Protein AF-A0A1R1F2P2-F1 (afdb_monomer_lite)

Foldseek 3Di:
DFADWDDDDQWAAPAFACDDPGGRTGQWTWDDDPPDIDIHRGDQQDDPVSVVVVVVVCVVVCVVLVQPPDKDKDPQKDWDWDDDPWKIKIKIWRGPQPWIKIFAQAWWAWPVVRDIDGGGIDTAHGRGITITIDGPPDPPPDPDDDDDPPPPPPPPPPPPDPDDDDDDDDDDDDDGDRPDDDPPDPDDDDDDDDD

Radius of gyration: 21.35 Å; chains: 1; bounding box: 46×45×64 Å

InterPro domains:
  IPR013739 Beta-galactosidase C-terminal [PF08533] (76-130)

Secondary structure (DSSP, 8-state):
--B--B--SSSEEEEE--SSSSTT-EEEEEEEETTEEEEEE-B---HHHHHHHHHHHHHHHHHHTT------B-TTEEEEEEE-SS-EEEEEEE-SSS-EEEEESS-EEETTT--EE-SEEEEE-TT-EEEEEE--SS----SSSPPPS-TT--SSTTSSSS------S---------SS-----------PPP-

Sequence (195 aa):
MWSSVYAPAEAKSVGTLIGGPSPGLSFLTEMKRGQGRIVLLGTLPAGDEGSEMLERMLIHYGKEANVTRMTEVTTGTIVAPRESETEELWVIVNMNGEGGSVTLPREGFDKLSGERVTAGRMEVGRYEYRMIAFPPASPRSDVNGPMPCSLQIEKAAFAWFSGCGRFSSIMKWRKCYVPAPLHIHIQCHRKLPNN

pLDDT: mean 74.2, std 27.62, range [23.95, 97.06]

Organism: NCBI:txid297318

Structure (mmCIF, N/CA/C/O backbone):
data_AF-A0A1R1F2P2-F1
#
_entry.id   AF-A0A1R1F2P2-F1
#
loop_
_atom_site.group_PDB
_atom_site.id
_atom_site.type_symbol
_atom_site.label_atom_id
_atom_site.label_alt_id
_atom_site.label_comp_id
_atom_site.label_asym_id
_atom_site.label_entity_id
_atom_site.label_seq_id
_atom_site.pdbx_PDB_ins_code
_atom_site.Cartn_x
_atom_site.Cartn_y
_atom_site.Cartn_z
_atom_site.occupancy
_atom_site.B_iso_or_equiv
_atom_site.auth_seq_id
_atom_site.auth_comp_id
_atom_site.auth_asym_id
_atom_site.auth_atom_id
_atom_site.pdbx_PDB_model_num
ATOM 1 N N . MET A 1 1 ? 1.248 13.162 -20.597 1.00 59.66 1 MET A N 1
ATOM 2 C CA . MET A 1 1 ? 1.851 11.868 -20.211 1.00 59.66 1 MET A CA 1
ATOM 3 C C . MET A 1 1 ? 3.328 12.107 -19.940 1.00 59.66 1 MET A C 1
ATOM 5 O O . MET A 1 1 ? 3.950 12.787 -20.745 1.00 59.66 1 MET A O 1
ATOM 9 N N . TRP A 1 2 ? 3.865 11.644 -18.809 1.00 69.25 2 TRP A N 1
ATOM 10 C CA . TRP A 1 2 ? 5.301 11.737 -18.518 1.00 69.25 2 TRP A CA 1
ATOM 11 C C . TRP A 1 2 ? 5.961 10.414 -18.899 1.00 69.25 2 TRP A C 1
ATOM 13 O O . TRP A 1 2 ? 5.553 9.358 -18.417 1.00 69.25 2 TRP A O 1
ATOM 23 N N . SER A 1 3 ? 6.950 10.483 -19.788 1.00 81.62 3 SER A N 1
ATOM 24 C CA . SER A 1 3 ? 7.778 9.347 -20.168 1.00 81.62 3 SER A CA 1
ATOM 25 C C . SER A 1 3 ? 9.240 9.770 -20.269 1.00 81.62 3 SER A C 1
ATOM 27 O O . SER A 1 3 ? 9.572 10.766 -20.912 1.00 81.62 3 SER A O 1
ATOM 29 N N . SER A 1 4 ? 10.088 8.991 -19.613 1.00 88.44 4 SER A N 1
ATOM 30 C CA . SER A 1 4 ? 11.537 8.959 -19.732 1.00 88.44 4 SER A CA 1
ATOM 31 C C . SER A 1 4 ? 11.936 7.519 -20.047 1.00 88.44 4 SER A C 1
ATOM 33 O O . SER A 1 4 ? 11.387 6.571 -19.479 1.00 88.44 4 SER A O 1
ATOM 35 N N . VAL A 1 5 ? 12.897 7.357 -20.951 1.00 92.00 5 VAL A N 1
ATOM 36 C CA . VAL A 1 5 ? 13.437 6.055 -21.359 1.00 92.00 5 VAL A CA 1
ATOM 37 C C . VAL A 1 5 ? 14.936 6.031 -21.111 1.00 92.00 5 VAL A C 1
ATOM 39 O O . VAL A 1 5 ? 15.602 7.062 -21.203 1.00 92.00 5 VAL A O 1
ATOM 42 N N . TYR A 1 6 ? 15.463 4.860 -20.775 1.00 92.56 6 TYR A N 1
ATOM 43 C CA . TYR A 1 6 ? 16.832 4.695 -20.308 1.00 92.56 6 TYR A CA 1
ATOM 44 C C . TYR A 1 6 ? 17.601 3.694 -21.167 1.00 92.56 6 TYR A C 1
ATOM 46 O O . TYR A 1 6 ? 17.102 2.618 -21.502 1.00 92.56 6 TYR A O 1
ATOM 54 N N . ALA A 1 7 ? 18.855 4.032 -21.451 1.00 92.62 7 ALA A N 1
ATOM 55 C CA . ALA A 1 7 ? 19.882 3.104 -21.905 1.00 92.62 7 ALA A CA 1
ATOM 56 C C . ALA A 1 7 ? 20.836 2.870 -20.718 1.00 92.62 7 ALA A C 1
ATOM 58 O O . ALA A 1 7 ? 21.718 3.697 -20.479 1.00 92.62 7 ALA A O 1
ATOM 59 N N . PRO A 1 8 ? 20.602 1.841 -19.885 1.00 89.81 8 PRO A N 1
ATOM 60 C CA . PRO A 1 8 ? 21.369 1.671 -18.660 1.00 89.81 8 PRO A CA 1
ATOM 61 C C . PRO A 1 8 ? 22.803 1.215 -18.961 1.00 89.81 8 PRO A C 1
ATOM 63 O O . PRO A 1 8 ? 23.003 0.237 -19.675 1.00 89.81 8 PRO A O 1
ATOM 66 N N . ALA A 1 9 ? 23.792 1.912 -18.393 1.00 88.81 9 ALA A N 1
ATOM 67 C CA . ALA A 1 9 ? 25.203 1.525 -18.486 1.00 88.81 9 ALA A CA 1
ATOM 68 C C . ALA A 1 9 ? 25.593 0.501 -17.404 1.00 88.81 9 ALA A C 1
ATOM 70 O O . ALA A 1 9 ? 26.182 -0.530 -17.705 1.00 88.81 9 ALA A O 1
ATOM 71 N N . GLU A 1 10 ? 25.227 0.771 -16.146 1.00 89.62 10 GLU A N 1
ATOM 72 C CA . GLU A 1 10 ? 25.562 -0.078 -14.984 1.00 89.62 10 GLU A CA 1
ATOM 73 C C . GLU A 1 10 ? 24.329 -0.713 -14.320 1.00 89.62 10 GLU A C 1
ATOM 75 O O . GLU A 1 10 ? 24.442 -1.674 -13.560 1.00 89.62 10 GLU A O 1
ATOM 80 N N . ALA A 1 11 ? 23.138 -0.167 -14.578 1.00 92.81 11 ALA A N 1
ATOM 81 C CA . ALA A 1 11 ? 21.894 -0.662 -14.002 1.00 92.81 11 ALA A CA 1
ATOM 82 C C . ALA A 1 11 ? 21.365 -1.876 -14.780 1.00 92.81 11 ALA A C 1
ATOM 84 O O . ALA A 1 11 ? 21.494 -1.976 -15.999 1.00 92.81 11 ALA A O 1
ATOM 85 N N . LYS A 1 12 ? 20.695 -2.789 -14.082 1.00 94.75 12 LYS A N 1
ATOM 86 C CA . LYS A 1 12 ? 19.969 -3.892 -14.702 1.00 94.75 12 LYS A CA 1
ATOM 87 C C . LYS A 1 12 ? 18.652 -3.374 -15.276 1.00 94.75 12 LYS A C 1
ATOM 89 O O . LYS A 1 12 ? 17.880 -2.715 -14.580 1.00 94.75 12 LYS A O 1
ATOM 94 N N . SER A 1 13 ? 18.366 -3.710 -16.531 1.00 95.12 13 SER A N 1
ATOM 95 C CA . SER A 1 13 ? 17.031 -3.513 -17.096 1.00 95.12 13 SER A CA 1
ATOM 96 C C . SER A 1 13 ? 16.057 -4.533 -16.508 1.00 95.12 13 SER A C 1
ATOM 98 O O . SER A 1 13 ? 16.332 -5.735 -16.523 1.00 95.12 13 SER A O 1
ATOM 100 N N . VAL A 1 14 ? 14.939 -4.049 -15.970 1.00 94.06 14 VAL A N 1
ATOM 101 C CA . VAL A 1 14 ? 13.857 -4.885 -15.421 1.00 94.06 14 VAL A CA 1
ATOM 102 C C . VAL A 1 14 ? 12.613 -4.819 -16.310 1.00 94.06 14 VAL A C 1
ATOM 104 O O . VAL A 1 14 ? 11.850 -5.778 -16.360 1.00 94.06 14 VAL A O 1
ATOM 107 N N . GLY A 1 15 ? 12.429 -3.728 -17.058 1.00 92.12 15 GLY A N 1
ATOM 108 C CA . GLY A 1 15 ? 11.355 -3.585 -18.039 1.00 92.12 15 GLY A CA 1
ATOM 109 C C . GLY A 1 15 ? 11.817 -2.825 -19.278 1.00 92.12 15 GLY A C 1
ATOM 110 O O . GLY A 1 15 ? 12.411 -1.747 -19.167 1.00 92.12 15 GLY A O 1
ATOM 111 N N . THR A 1 16 ? 11.511 -3.375 -20.454 1.00 93.81 16 THR A N 1
ATOM 112 C CA . THR A 1 16 ? 11.874 -2.835 -21.771 1.00 93.81 16 THR A CA 1
ATOM 113 C C . THR A 1 16 ? 10.645 -2.495 -22.607 1.00 93.81 16 THR A C 1
ATOM 115 O O . THR A 1 16 ? 9.577 -3.089 -22.460 1.00 93.81 16 THR A O 1
ATOM 118 N N . LEU A 1 17 ? 10.790 -1.510 -23.490 1.00 90.31 17 LEU A N 1
ATOM 119 C CA . LEU A 1 17 ? 9.755 -1.130 -24.446 1.00 90.31 17 LEU A CA 1
ATOM 120 C C . LEU A 1 17 ? 9.757 -2.082 -25.644 1.00 90.31 17 LEU A C 1
ATOM 122 O O . LEU A 1 17 ? 10.798 -2.315 -26.255 1.00 90.31 17 LEU A O 1
ATOM 126 N N . ILE A 1 18 ? 8.580 -2.592 -26.007 1.00 90.31 18 ILE A N 1
ATOM 127 C CA . ILE A 1 18 ? 8.407 -3.495 -27.159 1.00 90.31 18 ILE A CA 1
ATOM 128 C C . ILE A 1 18 ? 8.149 -2.702 -28.454 1.00 90.31 18 ILE A C 1
ATOM 130 O O . ILE A 1 18 ? 8.502 -3.157 -29.538 1.00 90.31 18 ILE A O 1
ATOM 134 N N . GLY A 1 19 ? 7.576 -1.499 -28.358 1.00 85.25 19 GLY A N 1
ATOM 135 C CA . GLY A 1 19 ? 7.213 -0.677 -29.514 1.00 85.25 19 GLY A CA 1
ATOM 136 C C . GLY A 1 19 ? 7.343 0.824 -29.263 1.00 85.25 19 GLY A C 1
ATOM 137 O O . GLY A 1 19 ? 7.847 1.260 -28.227 1.00 85.25 19 GLY A O 1
ATOM 138 N N . GLY A 1 20 ? 6.872 1.617 -30.226 1.00 86.25 20 GLY A N 1
ATOM 139 C CA . GLY A 1 20 ? 7.007 3.074 -30.213 1.00 86.25 20 GLY A CA 1
ATOM 140 C C . GLY A 1 20 ? 8.353 3.554 -30.777 1.00 86.25 20 GLY A C 1
ATOM 141 O O . GLY A 1 20 ? 9.008 2.815 -31.509 1.00 86.25 20 GLY A O 1
ATOM 142 N N . PRO A 1 21 ? 8.766 4.798 -30.476 1.00 84.75 21 PRO A N 1
ATOM 143 C CA . PRO A 1 21 ? 9.960 5.415 -31.064 1.00 84.75 21 PRO A CA 1
ATOM 144 C C . PRO A 1 21 ? 11.292 4.901 -30.487 1.00 84.75 21 PRO A C 1
ATOM 146 O O . PRO A 1 21 ? 12.350 5.242 -31.008 1.00 84.75 21 PRO A O 1
ATOM 149 N N . SER A 1 22 ? 11.263 4.113 -29.411 1.00 89.62 22 SER A N 1
ATOM 150 C CA . SER A 1 22 ? 12.454 3.671 -28.670 1.00 89.62 22 SER A CA 1
ATOM 151 C C . SER A 1 22 ? 12.384 2.198 -28.225 1.00 89.62 22 SER A C 1
ATOM 153 O O . SER A 1 22 ? 12.564 1.897 -27.039 1.00 89.62 22 SER A O 1
ATOM 155 N N . PRO A 1 23 ? 12.118 1.255 -29.150 1.00 91.12 23 PRO A N 1
ATOM 156 C CA . PRO A 1 23 ? 12.042 -0.163 -28.819 1.00 91.12 23 PRO A CA 1
ATOM 157 C C . PRO A 1 23 ? 13.384 -0.670 -28.274 1.00 91.12 23 PRO A C 1
ATOM 159 O O . PRO A 1 23 ? 14.455 -0.235 -28.696 1.00 91.12 23 PRO A O 1
ATOM 162 N N . GLY A 1 24 ? 13.326 -1.581 -27.306 1.00 91.62 24 GLY A N 1
ATOM 163 C CA . GLY A 1 24 ? 14.497 -2.151 -26.640 1.00 91.62 24 GLY A CA 1
ATOM 164 C C . GLY A 1 24 ? 15.102 -1.280 -25.534 1.00 91.62 24 GLY A C 1
ATOM 165 O O . GLY A 1 24 ? 15.849 -1.802 -24.707 1.00 91.62 24 GLY A O 1
ATOM 166 N N . LEU A 1 25 ? 14.756 0.012 -25.446 1.00 93.75 25 LEU A N 1
ATOM 167 C CA . LEU A 1 25 ? 15.156 0.838 -24.304 1.00 93.75 25 LEU A CA 1
ATOM 168 C C . LEU A 1 25 ? 14.367 0.470 -23.045 1.00 93.75 25 LEU A C 1
ATOM 170 O O . LEU A 1 25 ? 13.261 -0.070 -23.097 1.00 93.75 25 LEU A O 1
ATOM 174 N N . SER A 1 26 ? 14.956 0.769 -21.890 1.00 94.88 26 SER A N 1
ATOM 175 C CA . SER A 1 26 ? 14.394 0.414 -20.589 1.00 94.88 26 SER A CA 1
ATOM 176 C C . SER A 1 26 ? 13.481 1.516 -20.066 1.00 94.88 26 SER A C 1
ATOM 178 O O . SER A 1 26 ? 13.866 2.683 -20.055 1.00 94.88 26 SER A O 1
ATOM 180 N N . PHE A 1 27 ? 12.299 1.157 -19.573 1.00 93.50 27 PHE A N 1
ATOM 181 C CA . PHE A 1 27 ? 11.428 2.080 -18.833 1.00 93.50 27 PHE A CA 1
ATOM 182 C C . PHE A 1 27 ? 11.462 1.822 -17.320 1.00 93.50 27 PHE A C 1
ATOM 184 O O . PHE A 1 27 ? 11.036 2.679 -16.547 1.00 93.50 27 PHE A O 1
ATOM 191 N N . LEU A 1 28 ? 11.987 0.664 -16.904 1.00 94.81 28 LEU A N 1
ATOM 192 C CA . LEU A 1 28 ? 12.212 0.294 -15.512 1.00 94.81 28 LEU A CA 1
ATOM 193 C C . LEU A 1 28 ? 13.624 -0.279 -15.362 1.00 94.81 28 LEU A C 1
ATOM 195 O O . LEU A 1 28 ? 13.973 -1.269 -16.015 1.00 94.81 28 LEU A O 1
ATOM 199 N N . THR A 1 29 ? 14.436 0.337 -14.507 1.00 95.75 29 THR A N 1
ATOM 200 C CA . THR A 1 29 ? 15.803 -0.115 -14.222 1.00 95.75 29 THR A CA 1
ATOM 201 C C . THR A 1 29 ? 16.045 -0.255 -12.728 1.00 95.75 29 THR A C 1
ATOM 203 O O . THR A 1 29 ? 15.400 0.394 -11.903 1.00 95.75 29 THR A O 1
ATOM 206 N N . GLU A 1 30 ? 16.991 -1.120 -12.384 1.00 95.38 30 GLU A N 1
ATOM 207 C CA . GLU A 1 30 ? 17.369 -1.435 -11.016 1.00 95.38 30 GLU A CA 1
ATOM 208 C C . GLU A 1 30 ? 18.891 -1.416 -10.864 1.00 95.38 30 GLU A C 1
ATOM 210 O O . GLU A 1 30 ? 19.616 -1.992 -11.674 1.00 95.38 30 GLU A O 1
ATOM 215 N N . MET A 1 31 ? 19.392 -0.809 -9.792 1.00 95.12 31 MET A N 1
ATOM 216 C CA . MET A 1 31 ? 20.809 -0.840 -9.441 1.00 95.12 31 MET A CA 1
ATOM 217 C C . MET A 1 31 ? 20.988 -1.101 -7.947 1.00 95.12 31 MET A C 1
ATOM 219 O O . MET A 1 31 ? 20.353 -0.453 -7.115 1.00 95.12 31 MET A O 1
ATOM 223 N N . LYS A 1 32 ? 21.892 -2.017 -7.585 1.00 93.12 32 LYS A N 1
ATOM 224 C CA . LYS A 1 32 ? 22.332 -2.178 -6.193 1.00 93.12 32 LYS A CA 1
ATOM 225 C C . LYS A 1 32 ? 23.397 -1.139 -5.856 1.00 93.12 32 LYS A C 1
ATOM 227 O O . LYS A 1 32 ? 24.342 -0.943 -6.616 1.00 93.12 32 LYS A O 1
ATOM 232 N N . ARG A 1 33 ? 23.271 -0.503 -4.692 1.00 91.75 33 ARG A N 1
ATOM 233 C CA . ARG A 1 33 ? 24.248 0.457 -4.168 1.00 91.75 33 ARG A CA 1
ATOM 234 C C . ARG A 1 33 ? 24.466 0.181 -2.683 1.00 91.75 33 ARG A C 1
ATOM 236 O O . ARG A 1 33 ? 23.602 0.465 -1.857 1.00 91.75 33 ARG A O 1
ATOM 243 N N . GLY A 1 34 ? 25.621 -0.394 -2.348 1.00 91.38 34 GLY A N 1
ATOM 244 C CA . GLY A 1 34 ? 25.882 -0.897 -0.997 1.00 91.38 34 GLY A CA 1
ATOM 245 C C . GLY A 1 34 ? 24.881 -1.993 -0.620 1.00 91.38 34 GLY A C 1
ATOM 246 O O . GLY A 1 34 ? 24.681 -2.933 -1.384 1.00 91.38 34 GLY A O 1
ATOM 247 N N . GLN A 1 35 ? 24.232 -1.847 0.537 1.00 88.81 35 GLN A N 1
ATOM 248 C CA . GLN A 1 35 ? 23.158 -2.745 0.988 1.00 88.81 35 GLN A CA 1
ATOM 249 C C . GLN A 1 35 ? 21.775 -2.363 0.424 1.00 88.81 35 GLN A C 1
ATOM 251 O O . GLN A 1 35 ? 20.813 -3.103 0.602 1.00 88.81 35 GLN A O 1
ATOM 256 N N . GLY A 1 36 ? 21.668 -1.209 -0.244 1.00 89.56 36 GLY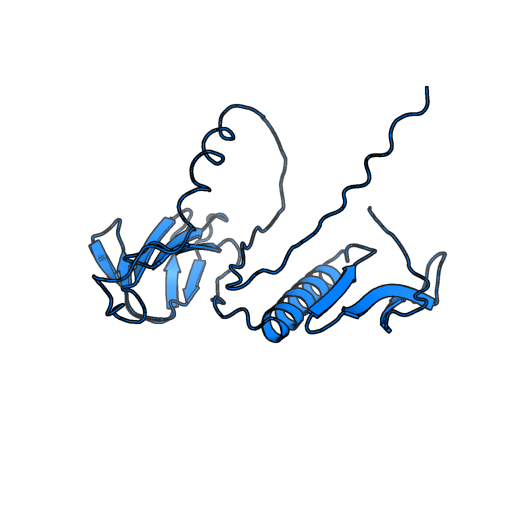 A N 1
ATOM 257 C CA . GLY A 1 36 ? 20.421 -0.686 -0.791 1.00 89.56 36 GLY A CA 1
ATOM 258 C C . GLY A 1 36 ? 20.239 -0.964 -2.283 1.00 89.56 36 GLY A C 1
ATOM 259 O O . GLY A 1 36 ? 21.132 -1.454 -2.983 1.00 89.56 36 GLY A O 1
ATOM 260 N N . ARG A 1 37 ? 19.059 -0.597 -2.782 1.00 91.62 37 ARG A N 1
ATOM 261 C CA . ARG A 1 37 ? 18.669 -0.705 -4.189 1.00 91.62 37 ARG A CA 1
ATOM 262 C C . ARG A 1 37 ? 18.003 0.592 -4.635 1.00 91.62 37 ARG A C 1
ATOM 264 O O . ARG A 1 37 ? 17.218 1.172 -3.893 1.00 91.62 37 ARG A O 1
ATOM 271 N N . ILE A 1 38 ? 18.324 1.031 -5.844 1.00 93.56 38 ILE A N 1
ATOM 272 C CA . ILE A 1 38 ? 17.693 2.165 -6.514 1.00 93.56 38 ILE A CA 1
ATOM 273 C C . ILE A 1 38 ? 16.887 1.602 -7.678 1.00 93.56 38 ILE A C 1
ATOM 275 O O . ILE A 1 38 ? 17.429 0.877 -8.512 1.00 93.56 38 ILE A O 1
ATOM 279 N N . VAL A 1 39 ? 15.600 1.935 -7.718 1.00 94.81 39 VAL A N 1
ATOM 280 C CA . VAL A 1 39 ? 14.674 1.536 -8.780 1.00 94.81 39 VAL A CA 1
ATOM 281 C C . VAL A 1 39 ? 14.193 2.800 -9.474 1.00 94.81 39 VAL A C 1
ATOM 283 O O . VAL A 1 39 ? 13.678 3.708 -8.822 1.00 94.81 39 VAL A O 1
ATOM 286 N N . LEU A 1 40 ? 14.379 2.872 -10.789 1.00 93.75 40 LEU A N 1
ATOM 287 C CA . LEU A 1 40 ? 13.989 4.022 -11.599 1.00 93.75 40 LEU A CA 1
ATOM 288 C C . LEU A 1 40 ? 12.844 3.625 -12.522 1.00 93.75 40 LEU A C 1
ATOM 290 O O . LEU A 1 40 ? 13.027 2.829 -13.442 1.00 93.75 40 LEU A O 1
ATOM 294 N N . LEU A 1 41 ? 11.676 4.219 -12.284 1.00 94.44 41 LEU A N 1
ATOM 295 C CA . LEU A 1 41 ? 10.521 4.136 -13.169 1.00 94.44 41 LEU A CA 1
ATOM 296 C C . LEU A 1 41 ? 10.494 5.381 -14.058 1.00 94.44 41 LEU A C 1
ATOM 298 O O . LEU A 1 41 ? 10.191 6.479 -13.596 1.00 94.44 41 LEU A O 1
ATOM 302 N N . GLY A 1 42 ? 10.826 5.208 -15.332 1.00 91.81 42 GLY A N 1
ATOM 303 C CA . GLY A 1 42 ? 10.909 6.310 -16.286 1.00 91.81 42 GLY A CA 1
ATOM 304 C C . GLY A 1 42 ? 9.567 6.675 -16.900 1.00 91.81 42 GLY A C 1
ATOM 305 O O . GLY A 1 42 ? 9.332 7.832 -17.233 1.00 91.81 42 GLY A O 1
ATOM 306 N N . THR A 1 43 ? 8.662 5.710 -17.033 1.00 88.81 43 THR A N 1
ATOM 307 C CA . THR A 1 43 ? 7.331 5.929 -17.607 1.00 88.81 43 THR A CA 1
ATOM 308 C C . THR A 1 43 ? 6.281 5.396 -16.654 1.00 88.81 43 THR A C 1
ATOM 310 O O . THR A 1 43 ? 6.392 4.260 -16.204 1.00 88.81 43 THR A O 1
ATOM 313 N N . LEU A 1 44 ? 5.267 6.210 -16.353 1.0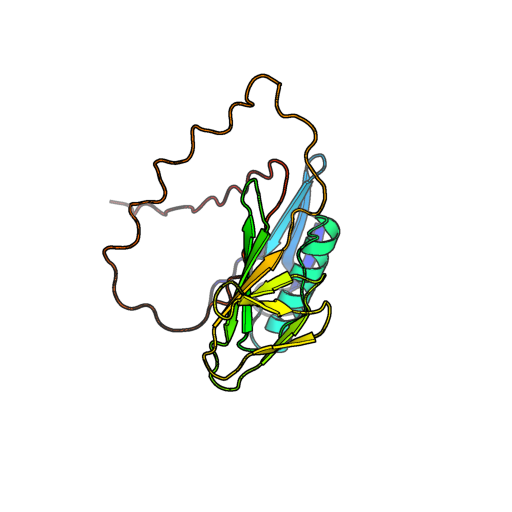0 88.62 44 LEU A N 1
ATOM 314 C CA . LEU A 1 44 ? 4.146 5.778 -15.526 1.00 88.62 44 LEU A CA 1
ATOM 315 C C . LEU A 1 44 ? 3.263 4.816 -16.341 1.00 88.62 44 LEU A C 1
ATOM 317 O O . LEU A 1 44 ? 2.720 5.247 -17.365 1.00 88.62 44 LEU A O 1
ATOM 321 N N . PRO A 1 45 ? 3.107 3.546 -15.922 1.00 88.81 45 PRO A N 1
ATOM 322 C CA . PRO A 1 45 ? 2.200 2.621 -16.586 1.00 88.81 45 PRO A CA 1
ATOM 323 C C . PRO A 1 45 ? 0.763 3.155 -16.534 1.00 88.81 45 PRO A C 1
ATOM 325 O O . PRO A 1 45 ? 0.349 3.738 -15.531 1.00 88.81 45 PRO A O 1
ATOM 328 N N . ALA A 1 46 ? 0.010 2.972 -17.616 1.00 87.50 46 ALA A N 1
ATOM 329 C CA . ALA A 1 46 ? -1.365 3.449 -17.746 1.00 87.50 46 ALA A CA 1
ATOM 330 C C . ALA A 1 46 ? -2.318 2.287 -18.054 1.00 87.50 46 ALA A C 1
ATOM 332 O O . ALA A 1 46 ? -1.882 1.226 -18.496 1.00 87.50 46 ALA A O 1
ATOM 333 N N . GLY A 1 47 ? -3.614 2.506 -17.827 1.00 92.62 47 GLY A N 1
ATOM 334 C CA . GLY A 1 47 ? -4.633 1.464 -17.945 1.00 92.62 47 GLY A CA 1
ATOM 335 C C . GLY A 1 47 ? -4.649 0.505 -16.752 1.00 92.62 47 GLY A C 1
ATOM 336 O O . GLY A 1 47 ? -3.906 0.676 -15.778 1.00 92.62 47 GLY A O 1
ATOM 337 N N . ASP A 1 48 ? -5.514 -0.500 -16.837 1.00 92.69 48 ASP A N 1
ATOM 338 C CA . ASP A 1 48 ? -5.727 -1.474 -15.762 1.00 92.69 48 ASP A CA 1
ATOM 339 C C . ASP A 1 48 ? -4.483 -2.349 -15.557 1.00 92.69 48 ASP A C 1
ATOM 341 O O . ASP A 1 48 ? -3.996 -2.489 -14.437 1.00 92.69 48 ASP A O 1
ATOM 345 N N . GLU A 1 49 ? -3.882 -2.820 -16.651 1.00 92.00 49 GLU A N 1
ATOM 346 C CA . GLU A 1 49 ? -2.640 -3.606 -16.649 1.00 92.00 49 GLU A CA 1
ATOM 347 C C . GLU A 1 49 ? -1.463 -2.807 -16.069 1.00 92.00 49 GLU A C 1
ATOM 349 O O . GLU A 1 49 ? -0.640 -3.328 -15.315 1.00 92.00 49 GLU A O 1
ATOM 354 N N . GLY A 1 50 ? -1.394 -1.508 -16.380 1.00 91.94 50 GLY A N 1
ATOM 355 C CA . GLY A 1 50 ? -0.385 -0.615 -15.821 1.00 91.94 50 GLY A CA 1
ATOM 356 C C . GLY A 1 50 ? -0.578 -0.382 -14.321 1.00 91.94 50 GLY A C 1
ATOM 357 O O . GLY A 1 50 ? 0.393 -0.372 -13.560 1.00 91.94 50 GLY A O 1
ATOM 358 N N . SER A 1 51 ? -1.829 -0.242 -13.883 1.00 91.88 51 SER A N 1
ATOM 359 C CA . SER A 1 51 ? -2.175 -0.102 -12.465 1.00 91.88 51 SER A CA 1
ATOM 360 C C . SER A 1 51 ? -1.816 -1.364 -11.679 1.00 91.88 51 SER A C 1
ATOM 362 O O . SER A 1 51 ? -1.2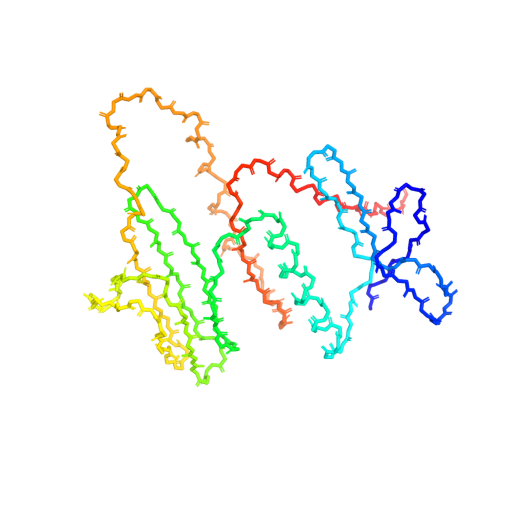03 -1.269 -10.614 1.00 91.88 51 SER A O 1
ATOM 364 N N . GLU A 1 52 ? -2.107 -2.541 -12.237 1.00 93.56 52 GLU A N 1
ATOM 365 C CA . GLU A 1 52 ? -1.721 -3.831 -11.666 1.00 93.56 52 GLU A CA 1
ATOM 366 C C . GLU A 1 52 ? -0.195 -3.999 -11.606 1.00 93.56 52 GLU A C 1
ATOM 368 O O . GLU A 1 52 ? 0.350 -4.428 -10.585 1.00 93.56 52 GLU A O 1
ATOM 373 N N . MET A 1 53 ? 0.524 -3.619 -12.668 1.00 93.62 53 MET A N 1
ATOM 374 C CA . MET A 1 53 ? 1.987 -3.630 -12.674 1.00 93.62 53 MET A CA 1
ATOM 375 C C . MET A 1 53 ? 2.552 -2.758 -11.545 1.00 93.62 53 MET A C 1
ATOM 377 O O . MET A 1 53 ? 3.447 -3.196 -10.818 1.00 93.62 53 MET A O 1
ATOM 381 N N . LEU A 1 54 ? 2.035 -1.536 -11.387 1.00 93.62 54 LEU A N 1
ATOM 382 C CA . LEU A 1 54 ? 2.476 -0.608 -10.348 1.00 93.62 54 LEU A CA 1
ATOM 383 C C . LEU A 1 54 ? 2.205 -1.167 -8.944 1.00 93.62 54 LEU A C 1
ATOM 385 O O . LEU A 1 54 ? 3.081 -1.104 -8.082 1.00 93.62 54 LEU A O 1
ATOM 389 N N . GLU A 1 55 ? 1.029 -1.754 -8.718 1.00 92.44 55 GLU A N 1
ATOM 390 C CA . GLU A 1 55 ? 0.682 -2.400 -7.451 1.00 92.44 55 GLU A CA 1
ATOM 391 C C . GLU A 1 55 ? 1.632 -3.558 -7.124 1.00 92.44 55 GLU A C 1
ATOM 393 O O . GLU A 1 55 ? 2.232 -3.588 -6.045 1.00 92.44 55 GLU A O 1
ATOM 398 N N . ARG A 1 56 ? 1.846 -4.475 -8.073 1.00 93.88 56 ARG A N 1
ATOM 399 C CA . ARG A 1 56 ? 2.767 -5.608 -7.902 1.00 93.88 56 ARG A CA 1
ATOM 400 C C . ARG A 1 56 ? 4.200 -5.143 -7.653 1.00 93.88 56 ARG A C 1
ATOM 402 O O . ARG A 1 56 ? 4.885 -5.726 -6.813 1.00 93.88 56 ARG A O 1
ATOM 409 N N . MET A 1 57 ? 4.642 -4.083 -8.331 1.00 94.38 57 MET A N 1
ATOM 410 C CA . MET A 1 57 ? 5.965 -3.490 -8.132 1.00 94.38 57 MET A CA 1
ATOM 411 C C . MET A 1 57 ? 6.128 -2.935 -6.709 1.00 94.38 57 MET A C 1
ATOM 413 O O . MET A 1 57 ? 7.127 -3.224 -6.049 1.00 94.38 57 MET A O 1
ATOM 417 N N . LEU A 1 58 ? 5.142 -2.182 -6.209 1.00 92.88 58 LEU A N 1
ATOM 418 C CA . LEU A 1 58 ? 5.162 -1.645 -4.844 1.00 92.88 58 LEU A CA 1
ATOM 419 C C . LEU A 1 58 ? 5.157 -2.761 -3.793 1.00 92.88 58 LEU A C 1
ATOM 421 O O . LEU A 1 58 ? 5.902 -2.682 -2.818 1.00 92.88 58 LEU A O 1
ATOM 425 N N . ILE A 1 59 ? 4.369 -3.821 -4.000 1.00 91.88 59 ILE A N 1
ATOM 426 C CA . ILE A 1 59 ? 4.347 -4.990 -3.109 1.00 91.88 59 ILE A CA 1
ATOM 427 C C . ILE A 1 59 ? 5.699 -5.713 -3.127 1.00 91.88 59 ILE A C 1
ATOM 429 O O . ILE A 1 59 ? 6.218 -6.064 -2.069 1.00 91.88 59 ILE A O 1
ATOM 433 N N . HIS A 1 60 ? 6.280 -5.935 -4.309 1.00 93.44 60 HIS A N 1
ATOM 434 C CA . HIS A 1 60 ? 7.568 -6.611 -4.462 1.00 93.44 60 HIS A CA 1
ATOM 435 C C . HIS A 1 60 ? 8.686 -5.875 -3.713 1.00 93.44 60 HIS A C 1
ATOM 437 O O . HIS A 1 60 ? 9.327 -6.463 -2.843 1.00 93.44 60 HIS A O 1
ATOM 443 N N . TYR A 1 61 ? 8.868 -4.580 -3.981 1.00 92.81 61 TYR A N 1
ATOM 444 C CA . TYR A 1 61 ? 9.919 -3.802 -3.324 1.00 92.81 61 TYR A CA 1
ATOM 445 C C . TYR A 1 61 ? 9.610 -3.501 -1.854 1.00 92.81 61 TYR A C 1
ATOM 447 O O . TYR A 1 61 ? 10.532 -3.413 -1.048 1.00 92.81 61 TYR A O 1
ATOM 455 N N . GLY A 1 62 ? 8.332 -3.419 -1.467 1.00 92.25 62 GLY A N 1
ATOM 456 C CA . GLY A 1 62 ? 7.931 -3.344 -0.062 1.00 92.25 62 GLY A CA 1
ATOM 457 C C . GLY A 1 62 ? 8.350 -4.588 0.726 1.00 92.25 62 GLY A C 1
ATOM 458 O O . GLY A 1 62 ? 8.896 -4.461 1.821 1.00 92.25 62 GLY A O 1
ATOM 459 N N . LYS A 1 63 ? 8.170 -5.785 0.149 1.00 90.75 63 LYS A N 1
ATOM 460 C CA . LYS A 1 63 ? 8.641 -7.046 0.744 1.00 90.75 63 LYS A CA 1
ATOM 461 C C . LYS A 1 63 ? 10.161 -7.097 0.845 1.00 90.75 63 LYS A C 1
ATOM 463 O O . LYS A 1 63 ? 10.674 -7.430 1.905 1.00 90.75 63 LYS A O 1
ATOM 468 N N . GLU A 1 64 ? 10.881 -6.741 -0.219 1.00 89.94 64 GLU A N 1
ATOM 469 C CA . GLU A 1 64 ? 12.351 -6.715 -0.180 1.00 89.94 64 GLU A CA 1
ATOM 470 C C . GLU A 1 64 ? 12.902 -5.721 0.854 1.00 89.94 64 GLU A C 1
ATOM 472 O O . GLU A 1 64 ? 13.928 -5.986 1.477 1.00 89.94 64 GLU A O 1
ATOM 477 N N . ALA A 1 65 ? 12.216 -4.594 1.063 1.00 90.25 65 ALA A N 1
ATOM 478 C CA . ALA A 1 65 ? 12.564 -3.598 2.073 1.00 90.25 65 ALA A CA 1
ATOM 479 C C . ALA A 1 65 ? 12.063 -3.951 3.489 1.00 90.25 65 ALA A C 1
ATOM 481 O O . ALA A 1 65 ? 12.189 -3.129 4.395 1.00 90.25 65 ALA A O 1
ATOM 482 N N . ASN A 1 66 ? 11.496 -5.147 3.693 1.00 90.56 66 ASN A N 1
ATOM 483 C CA . ASN A 1 66 ? 10.921 -5.600 4.963 1.00 90.56 66 ASN A CA 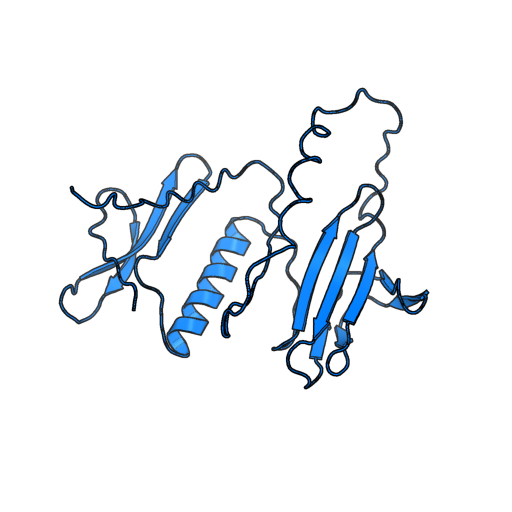1
ATOM 484 C C . ASN A 1 66 ? 9.874 -4.632 5.544 1.00 90.56 66 ASN A C 1
ATOM 486 O O . ASN A 1 66 ? 9.817 -4.407 6.753 1.00 90.56 66 ASN A O 1
ATOM 490 N N . VAL A 1 67 ? 9.022 -4.053 4.696 1.00 89.25 67 VAL A N 1
ATOM 491 C CA . VAL A 1 67 ? 7.884 -3.248 5.157 1.00 89.25 67 VAL A CA 1
ATOM 492 C C . VAL A 1 67 ? 6.868 -4.172 5.832 1.00 89.25 67 VAL A C 1
ATOM 494 O O . VAL A 1 67 ? 6.190 -4.957 5.175 1.00 89.25 67 VAL A O 1
ATOM 497 N N . THR A 1 68 ? 6.749 -4.072 7.156 1.00 83.00 68 THR A N 1
ATOM 498 C CA . THR A 1 68 ? 5.927 -4.981 7.978 1.00 83.00 68 THR A CA 1
ATOM 499 C C . THR A 1 68 ? 4.485 -4.516 8.177 1.00 83.00 68 THR A C 1
ATOM 501 O O . THR A 1 68 ? 3.614 -5.319 8.499 1.00 83.00 68 THR A O 1
ATOM 504 N N . ARG A 1 69 ? 4.196 -3.226 7.971 1.00 81.38 69 ARG A N 1
ATOM 505 C CA . ARG A 1 69 ? 2.868 -2.630 8.213 1.00 81.38 69 ARG A CA 1
ATOM 506 C C . ARG A 1 69 ? 1.980 -2.714 6.978 1.00 81.38 69 ARG A C 1
ATOM 508 O O . ARG A 1 69 ? 1.624 -1.699 6.379 1.00 81.38 69 ARG A O 1
ATOM 515 N N . MET A 1 70 ? 1.649 -3.938 6.583 1.00 82.81 70 MET A N 1
ATOM 516 C CA . MET A 1 70 ? 0.688 -4.210 5.519 1.00 82.81 70 MET A CA 1
ATOM 517 C C . MET A 1 70 ? -0.620 -4.724 6.117 1.00 82.81 70 MET A C 1
ATOM 519 O O . MET A 1 70 ? -0.623 -5.633 6.939 1.00 82.81 70 MET A O 1
ATOM 523 N N . THR A 1 71 ? -1.732 -4.135 5.689 1.00 90.38 71 THR A N 1
ATOM 524 C CA . THR A 1 71 ? -3.082 -4.602 6.010 1.00 90.38 71 THR A CA 1
ATOM 525 C C . THR A 1 71 ? -3.918 -4.652 4.738 1.00 90.38 71 THR A C 1
ATOM 527 O O . THR A 1 71 ? -3.734 -3.844 3.814 1.00 90.38 71 THR A O 1
ATOM 530 N N . GLU A 1 72 ? -4.808 -5.634 4.695 1.00 92.56 72 GLU A N 1
ATOM 531 C CA . GLU A 1 72 ? -5.810 -5.783 3.654 1.00 92.56 72 GLU A CA 1
ATOM 532 C C . GLU A 1 72 ? -6.960 -4.817 3.918 1.00 92.56 72 GLU A C 1
ATOM 534 O O . GLU A 1 72 ? -7.497 -4.738 5.024 1.00 92.56 72 GLU A O 1
ATOM 539 N N . VAL A 1 73 ? -7.322 -4.066 2.883 1.00 95.00 73 VAL A N 1
ATOM 540 C CA . VAL A 1 73 ? -8.422 -3.106 2.910 1.00 95.00 73 VAL A CA 1
ATOM 541 C C . VAL A 1 73 ? -9.190 -3.189 1.605 1.00 95.00 73 VAL A C 1
ATOM 543 O O . VAL A 1 73 ? -8.604 -3.450 0.552 1.00 95.00 73 VAL A O 1
ATOM 546 N N . THR A 1 74 ? -10.489 -2.926 1.654 1.00 94.94 74 THR A N 1
ATOM 547 C CA . THR A 1 74 ? -11.291 -2.778 0.436 1.00 94.94 74 THR A CA 1
ATOM 548 C C . THR A 1 74 ? -10.966 -1.473 -0.289 1.00 94.94 74 THR A C 1
ATOM 550 O O . THR A 1 74 ? -10.436 -0.516 0.287 1.00 94.94 74 THR A O 1
ATOM 553 N N . THR A 1 75 ? -11.323 -1.404 -1.572 1.00 93.25 75 THR A N 1
ATOM 554 C CA . THR A 1 75 ? -11.268 -0.159 -2.347 1.00 93.25 75 THR A CA 1
ATOM 555 C C . THR A 1 75 ? -12.016 0.963 -1.625 1.00 93.25 75 THR A C 1
ATOM 557 O O . THR A 1 75 ? -13.050 0.738 -1.006 1.00 93.25 75 THR A O 1
ATOM 560 N N . GLY A 1 76 ? -11.453 2.172 -1.669 1.00 93.38 76 GLY A N 1
ATOM 561 C CA . GLY A 1 76 ? -11.998 3.340 -0.977 1.00 93.38 76 GLY A CA 1
ATOM 562 C C . GLY A 1 76 ? -11.602 3.453 0.496 1.00 93.38 76 GLY A C 1
ATOM 563 O O . GLY A 1 76 ? -11.662 4.556 1.030 1.00 93.38 76 GLY A O 1
ATOM 564 N N . THR A 1 77 ? -11.131 2.377 1.132 1.00 96.50 77 THR A N 1
ATOM 565 C CA . THR A 1 77 ? -10.695 2.392 2.534 1.00 96.50 77 THR A CA 1
ATOM 566 C C . THR A 1 77 ? -9.202 2.697 2.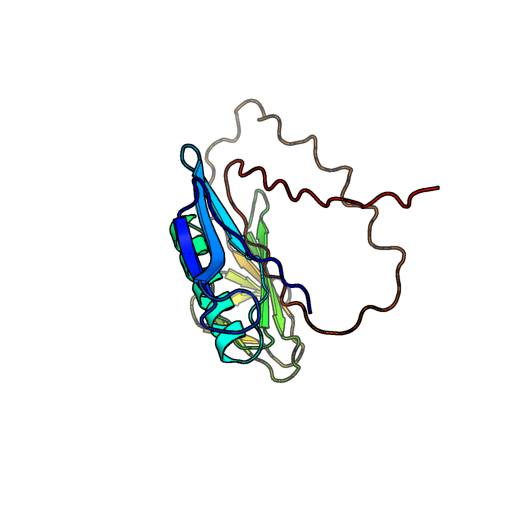647 1.00 96.50 77 THR A C 1
ATOM 568 O O . THR A 1 77 ? -8.364 2.111 1.956 1.00 96.50 77 THR A O 1
ATOM 571 N N . ILE A 1 78 ? -8.859 3.636 3.527 1.00 94.88 78 ILE A N 1
ATOM 572 C CA . ILE A 1 78 ? -7.492 4.075 3.812 1.00 94.88 78 ILE A CA 1
ATOM 573 C C . ILE A 1 78 ? -7.190 3.800 5.281 1.00 94.88 78 ILE A C 1
ATOM 575 O O . ILE A 1 78 ? -8.004 4.097 6.151 1.00 94.88 78 ILE A O 1
ATOM 579 N N . VAL A 1 79 ? -5.996 3.274 5.547 1.00 95.81 79 VAL A N 1
ATOM 580 C CA . VAL A 1 79 ? -5.452 3.092 6.896 1.00 95.81 79 VAL A CA 1
ATOM 581 C C . VAL A 1 79 ? -4.164 3.895 6.996 1.00 95.81 79 VAL A C 1
ATOM 583 O O . VAL A 1 79 ? -3.261 3.738 6.173 1.00 95.81 79 VAL A O 1
ATOM 586 N N . ALA A 1 80 ? -4.084 4.758 8.002 1.00 94.56 80 ALA A N 1
ATOM 587 C CA . ALA A 1 80 ? -2.919 5.578 8.294 1.00 94.56 80 ALA A CA 1
ATOM 588 C C . ALA A 1 80 ? -2.445 5.313 9.733 1.00 94.56 80 ALA A C 1
ATOM 590 O O . ALA A 1 80 ? -2.969 5.926 10.670 1.00 94.56 80 ALA A O 1
ATOM 591 N N . PRO A 1 81 ? -1.465 4.410 9.923 1.00 92.69 81 PRO A N 1
ATOM 592 C CA . PRO A 1 81 ? -0.849 4.174 11.222 1.00 92.69 81 PRO A CA 1
ATOM 593 C C . PRO A 1 81 ? -0.090 5.410 11.714 1.00 92.69 81 PRO A C 1
ATOM 595 O O . PRO A 1 81 ? 0.625 6.067 10.951 1.00 92.69 81 PRO A O 1
ATOM 598 N N . ARG A 1 82 ? -0.221 5.704 13.003 1.00 91.69 82 ARG A N 1
ATOM 599 C CA . ARG A 1 82 ? 0.527 6.709 13.757 1.00 91.69 82 ARG A CA 1
ATOM 600 C C . ARG A 1 82 ? 1.094 6.035 14.994 1.00 91.69 82 ARG A C 1
ATOM 602 O O . ARG A 1 82 ? 0.409 5.240 15.622 1.00 91.69 82 ARG A O 1
ATOM 609 N N . GLU A 1 83 ? 2.325 6.354 15.345 1.00 89.19 83 GLU A N 1
ATOM 610 C CA . GLU A 1 83 ? 2.969 5.798 16.532 1.00 89.19 83 GLU A CA 1
ATOM 611 C C . GLU A 1 83 ? 3.277 6.908 17.521 1.00 89.19 83 GLU A C 1
ATOM 613 O O . GLU A 1 83 ? 3.684 8.003 17.127 1.00 89.19 83 GLU A O 1
ATOM 618 N N . SER A 1 84 ? 3.085 6.602 18.796 1.00 86.31 84 SER A N 1
ATOM 619 C CA . SER A 1 84 ? 3.589 7.370 19.924 1.00 86.31 84 SER A CA 1
ATOM 620 C C . SER A 1 84 ? 4.481 6.474 20.789 1.00 86.31 84 SER A C 1
ATOM 622 O O . SER A 1 84 ? 4.713 5.303 20.483 1.00 86.31 84 SER A O 1
ATOM 624 N N . GLU A 1 85 ? 4.998 7.016 21.889 1.00 84.56 85 GLU A N 1
ATOM 625 C CA . GLU A 1 85 ? 5.739 6.225 22.876 1.00 84.56 85 GLU A CA 1
ATOM 626 C C . GLU A 1 85 ? 4.868 5.174 23.577 1.00 84.56 85 GLU A C 1
ATOM 628 O O . GLU A 1 85 ? 5.386 4.161 24.047 1.00 84.56 85 GLU A O 1
ATOM 633 N N . THR A 1 86 ? 3.559 5.416 23.652 1.00 85.19 86 THR A N 1
ATOM 634 C CA . THR A 1 86 ? 2.629 4.655 24.490 1.00 85.19 86 THR A CA 1
ATOM 635 C C . THR A 1 86 ? 1.674 3.778 23.698 1.00 85.19 86 THR A C 1
ATOM 637 O O . THR A 1 86 ? 1.166 2.811 24.257 1.00 85.19 86 THR A O 1
ATOM 640 N N . GLU A 1 87 ? 1.415 4.080 22.425 1.00 89.88 87 GLU A N 1
ATOM 641 C CA . GLU A 1 87 ? 0.461 3.331 21.608 1.00 89.88 87 GLU A CA 1
ATOM 642 C C . GLU A 1 87 ? 0.723 3.458 20.102 1.00 89.88 87 GLU A C 1
ATOM 644 O O . GLU A 1 87 ? 1.373 4.384 19.611 1.00 89.88 87 GLU A O 1
ATOM 649 N N . GLU A 1 88 ? 0.166 2.512 19.353 1.00 92.75 88 GLU A N 1
ATOM 650 C CA . GLU A 1 88 ? 0.026 2.601 17.902 1.00 92.75 88 GLU A CA 1
ATOM 651 C C . GLU A 1 88 ? -1.438 2.920 17.585 1.00 92.75 88 GLU A C 1
ATOM 653 O O . GLU A 1 88 ? -2.330 2.148 17.921 1.00 92.75 88 GLU A O 1
ATOM 658 N N . LEU A 1 89 ? -1.698 4.052 16.935 1.00 94.50 89 LEU A N 1
ATOM 659 C CA . LEU A 1 89 ? -3.030 4.508 16.557 1.00 94.50 89 LEU A CA 1
ATOM 660 C C . LEU A 1 89 ? -3.233 4.374 15.050 1.00 94.50 89 LEU A C 1
ATOM 662 O O . LEU A 1 89 ? -2.568 5.038 14.257 1.00 94.50 89 LEU A O 1
ATOM 666 N N . TRP A 1 90 ? -4.196 3.568 14.631 1.00 96.00 90 TRP A N 1
ATOM 667 C CA . TRP A 1 90 ? -4.624 3.496 13.240 1.00 96.00 90 TRP A CA 1
ATOM 668 C C . TRP A 1 90 ? -5.813 4.416 13.007 1.00 96.00 90 TRP A C 1
ATOM 670 O O . TRP A 1 90 ? -6.876 4.239 13.598 1.00 96.00 90 TRP A O 1
ATOM 680 N N . VAL A 1 91 ? -5.639 5.379 12.101 1.00 96.62 91 VAL A N 1
ATOM 681 C CA . VAL A 1 91 ? -6.745 6.182 11.572 1.00 96.62 91 VAL A CA 1
ATOM 682 C C . VAL A 1 91 ? -7.260 5.498 10.315 1.00 96.62 91 VAL A C 1
ATOM 684 O O . VAL A 1 91 ? -6.530 5.374 9.330 1.00 96.62 91 VAL A O 1
ATOM 687 N N . ILE A 1 92 ? -8.502 5.034 10.365 1.00 96.94 92 ILE A N 1
ATOM 688 C CA . ILE A 1 92 ? -9.143 4.250 9.310 1.00 96.94 92 ILE A CA 1
ATOM 689 C C . ILE A 1 92 ? -10.288 5.080 8.758 1.00 96.94 92 ILE A C 1
ATOM 691 O O . ILE A 1 92 ? -11.094 5.575 9.536 1.00 96.94 92 ILE A O 1
ATOM 695 N N . VAL A 1 93 ? -10.352 5.261 7.440 1.00 97.00 93 VAL A N 1
ATOM 696 C CA . VAL A 1 93 ? -11.384 6.083 6.793 1.00 97.00 93 VAL A CA 1
ATOM 697 C C . VAL A 1 93 ? -11.859 5.399 5.521 1.00 97.00 93 VAL A C 1
ATOM 699 O O . VAL A 1 93 ? -11.045 5.080 4.652 1.00 97.00 93 VAL A O 1
ATOM 702 N N . ASN A 1 94 ? -13.170 5.215 5.378 1.00 96.81 94 ASN A N 1
ATOM 703 C CA . ASN A 1 94 ? -13.772 4.867 4.097 1.00 96.81 94 ASN A CA 1
ATOM 704 C C . ASN A 1 94 ? -14.109 6.145 3.317 1.00 96.81 94 ASN A C 1
ATOM 706 O O . ASN A 1 94 ? -14.918 6.948 3.761 1.00 96.81 94 ASN A O 1
ATOM 710 N N . MET A 1 95 ? -13.493 6.356 2.155 1.00 95.12 95 MET A N 1
ATOM 711 C CA . MET A 1 95 ? -13.676 7.584 1.372 1.00 95.12 95 MET A CA 1
ATOM 712 C C . MET A 1 95 ? -14.545 7.420 0.118 1.00 95.12 95 MET A C 1
ATOM 714 O O . MET A 1 95 ? -14.838 8.423 -0.528 1.00 95.12 95 MET A O 1
ATOM 718 N N . ASN A 1 96 ? -14.953 6.201 -0.259 1.00 93.25 96 ASN A N 1
ATOM 719 C CA . ASN A 1 96 ? -15.801 5.989 -1.444 1.00 93.25 96 ASN A CA 1
ATOM 720 C C . ASN A 1 96 ? -17.308 6.048 -1.143 1.00 93.25 96 ASN A C 1
ATOM 722 O O . ASN A 1 96 ? -18.089 6.150 -2.081 1.00 93.25 96 ASN A O 1
ATOM 726 N N . GLY A 1 97 ? -17.727 6.006 0.126 1.00 91.38 97 GLY A N 1
ATOM 727 C CA . GLY A 1 97 ? -19.146 6.077 0.497 1.00 91.38 97 GLY A CA 1
ATOM 728 C C . GLY A 1 97 ? -19.919 4.775 0.280 1.00 91.38 97 GLY A C 1
ATOM 729 O O . GLY A 1 97 ? -21.130 4.743 0.482 1.00 91.38 97 GLY A O 1
ATOM 730 N N . GLU A 1 98 ? -19.236 3.692 -0.090 1.00 94.75 98 GLU A N 1
ATOM 731 C CA . GLU A 1 98 ? -19.830 2.358 -0.251 1.00 94.75 98 GLU A CA 1
ATOM 732 C C . GLU A 1 98 ? -19.676 1.517 1.023 1.00 94.75 98 GLU A C 1
ATOM 734 O O . GLU A 1 98 ? -20.317 0.476 1.161 1.00 94.75 98 GLU A O 1
ATOM 739 N N . GLY A 1 99 ? -18.885 2.007 1.984 1.00 94.50 99 GLY A N 1
ATOM 740 C CA . GLY A 1 99 ? -18.386 1.209 3.092 1.00 94.50 99 GLY A CA 1
ATOM 741 C C . GLY A 1 99 ? -17.196 0.360 2.653 1.00 94.50 99 GLY A C 1
ATOM 742 O O . GLY A 1 99 ? -16.704 0.458 1.523 1.00 94.50 99 GLY A O 1
ATOM 743 N N . GLY A 1 100 ? -16.687 -0.451 3.566 1.00 95.62 100 GLY A N 1
ATOM 744 C CA . GLY A 1 100 ? -15.522 -1.269 3.303 1.00 95.62 100 GLY A CA 1
ATOM 745 C C . GLY A 1 100 ? -15.097 -2.102 4.494 1.00 95.62 100 GLY A C 1
ATOM 746 O O . GLY A 1 100 ? -15.768 -2.132 5.515 1.00 95.62 100 GLY A O 1
ATOM 747 N N . SER A 1 101 ? -13.943 -2.744 4.377 1.00 96.69 101 SER A N 1
ATOM 748 C CA . SER A 1 101 ? -13.365 -3.511 5.473 1.00 96.69 101 SER A CA 1
ATOM 749 C C . SER A 1 101 ? -11.864 -3.288 5.588 1.00 96.69 101 SER A C 1
ATOM 751 O O . SER A 1 101 ? -11.202 -2.878 4.630 1.00 96.69 101 SER A O 1
ATOM 753 N N . VAL A 1 102 ? -11.336 -3.582 6.771 1.00 96.75 102 VAL A N 1
ATOM 754 C CA . VAL A 1 102 ? -9.912 -3.556 7.118 1.00 96.75 102 VAL A CA 1
ATOM 755 C C . VAL A 1 102 ? -9.569 -4.785 7.955 1.00 96.75 102 VAL A C 1
ATOM 757 O O . VAL A 1 102 ? -10.345 -5.175 8.823 1.00 96.75 102 VAL A O 1
ATOM 760 N N . THR A 1 103 ? -8.406 -5.391 7.729 1.00 96.19 103 THR A N 1
ATOM 761 C CA . THR A 1 103 ? -7.915 -6.500 8.560 1.00 96.19 103 THR A CA 1
ATOM 762 C C . THR A 1 103 ? -7.002 -5.973 9.667 1.00 96.19 103 THR A C 1
ATOM 764 O O . THR A 1 103 ? -5.891 -5.501 9.413 1.00 96.19 103 THR A O 1
ATOM 767 N N . LEU A 1 104 ? -7.457 -6.055 10.914 1.00 94.88 104 LEU A N 1
ATOM 768 C CA . LEU A 1 104 ? -6.682 -5.669 12.088 1.00 94.88 104 LEU A CA 1
ATOM 769 C C . LEU A 1 104 ? -5.696 -6.789 12.468 1.00 94.88 104 LEU A C 1
ATOM 771 O O . LEU A 1 104 ? -6.104 -7.947 12.583 1.00 94.88 104 LEU A O 1
ATOM 775 N N . PRO A 1 105 ? -4.408 -6.475 12.699 1.00 91.56 105 PRO A N 1
ATOM 776 C CA . PRO A 1 105 ? -3.385 -7.484 12.973 1.00 91.56 105 PRO A CA 1
ATOM 777 C C . PRO A 1 105 ? -3.465 -8.045 14.398 1.00 91.56 105 PRO A C 1
ATOM 779 O O . PRO A 1 105 ? -2.957 -9.131 14.663 1.00 91.56 105 PRO A O 1
ATOM 782 N N . ARG A 1 106 ? -4.063 -7.294 15.329 1.00 92.75 106 ARG A N 1
ATOM 783 C CA . ARG A 1 106 ? -4.239 -7.665 16.735 1.00 92.75 106 ARG A CA 1
ATOM 784 C C . ARG A 1 106 ? -5.481 -6.990 17.312 1.00 92.75 106 ARG A C 1
ATOM 786 O O . ARG A 1 106 ? -6.099 -6.166 16.643 1.00 92.75 106 ARG A O 1
ATOM 793 N N . GLU A 1 107 ? -5.855 -7.367 18.528 1.00 93.94 107 GLU A N 1
ATOM 794 C CA . GLU A 1 107 ? -6.926 -6.690 19.259 1.00 93.94 107 GLU A CA 1
ATOM 795 C C . GLU A 1 107 ? -6.536 -5.257 19.635 1.00 93.94 107 GLU A C 1
ATOM 797 O O . GLU A 1 107 ? -5.367 -4.966 19.899 1.00 93.94 107 GLU A O 1
ATOM 802 N N . GLY A 1 108 ? -7.524 -4.371 19.672 1.00 94.00 108 GLY A N 1
ATOM 803 C CA . GLY A 1 108 ? -7.336 -2.961 19.988 1.00 94.00 108 GLY A CA 1
ATOM 804 C C . GLY A 1 108 ? -8.580 -2.340 20.608 1.00 94.00 108 GLY A C 1
ATOM 805 O O . GLY A 1 108 ? -9.546 -3.028 20.944 1.00 94.00 108 GLY A O 1
ATOM 806 N N . PHE A 1 109 ? -8.550 -1.022 20.752 1.00 95.25 109 PHE A N 1
ATOM 807 C CA . PHE A 1 109 ? -9.656 -0.233 21.281 1.00 95.25 109 PHE A CA 1
ATOM 808 C C . PHE A 1 109 ? -10.004 0.893 20.319 1.00 95.25 109 PHE A C 1
ATOM 810 O O . PHE A 1 109 ? -9.123 1.650 19.909 1.00 95.25 109 PHE A O 1
ATOM 817 N N . ASP A 1 110 ? -11.283 1.018 19.981 1.00 96.06 110 ASP A N 1
ATOM 818 C CA . ASP A 1 110 ? -11.778 2.178 19.252 1.00 96.06 110 ASP A CA 1
ATOM 819 C C . ASP A 1 110 ? -11.832 3.374 20.211 1.00 96.06 110 ASP A C 1
ATOM 821 O O . ASP A 1 110 ? -12.590 3.390 21.180 1.00 96.06 110 ASP A O 1
ATOM 825 N N . LYS A 1 111 ? -11.001 4.389 19.966 1.00 94.62 111 LYS A N 1
ATOM 826 C CA . LYS A 1 111 ? -10.927 5.601 20.794 1.00 94.62 111 LYS A CA 1
ATOM 827 C C . LYS A 1 111 ? -12.184 6.465 20.690 1.00 94.62 111 LYS A C 1
ATOM 829 O O . LYS A 1 111 ? -12.356 7.347 21.525 1.00 94.62 111 LYS A O 1
ATOM 834 N N . LEU A 1 112 ? -13.029 6.249 19.678 1.00 93.81 112 LEU A N 1
ATOM 835 C CA . LEU A 1 112 ? -14.258 7.016 19.488 1.00 93.81 112 LEU A CA 1
ATOM 836 C C . LEU A 1 112 ? -15.430 6.401 20.255 1.00 93.81 112 LEU A C 1
ATOM 838 O O . LEU A 1 112 ? -16.111 7.118 20.982 1.00 93.81 112 LEU A O 1
ATOM 842 N N . SER A 1 113 ? -15.663 5.092 20.108 1.00 92.12 113 SER A N 1
ATOM 843 C CA . SER A 1 113 ? -16.765 4.402 20.798 1.00 92.12 113 SER A CA 1
ATOM 844 C C . SER A 1 113 ? -16.385 3.878 22.186 1.00 92.12 113 SER A C 1
ATOM 846 O O . SER A 1 113 ? -17.263 3.633 23.009 1.00 92.12 113 SER A O 1
ATOM 848 N N . GLY A 1 114 ? -15.090 3.703 22.462 1.00 92.12 114 GLY A N 1
ATOM 849 C CA . GLY A 1 114 ? -14.587 3.036 23.665 1.00 92.12 114 GLY A CA 1
ATOM 850 C C . GLY A 1 114 ? -14.679 1.507 23.606 1.00 92.12 114 GLY A C 1
ATOM 851 O O . GLY A 1 114 ? -14.325 0.832 24.573 1.00 92.12 114 GLY A O 1
ATOM 852 N N . GLU A 1 115 ? -15.142 0.943 22.490 1.00 92.94 115 GLU A N 1
ATOM 853 C CA . GLU A 1 115 ? -15.333 -0.496 22.342 1.00 92.94 115 GLU A CA 1
ATOM 854 C C . GLU A 1 115 ? -14.012 -1.218 22.066 1.00 92.94 115 GLU A C 1
ATOM 856 O O . GLU A 1 115 ? -13.116 -0.726 21.372 1.00 92.94 115 GLU A O 1
ATOM 861 N N . ARG A 1 116 ? -13.903 -2.438 22.594 1.00 94.25 116 ARG A N 1
ATOM 862 C CA . ARG A 1 116 ? -12.818 -3.352 22.243 1.00 94.25 116 ARG A CA 1
ATOM 863 C C . ARG A 1 116 ? -13.106 -3.961 20.872 1.00 94.25 116 ARG A C 1
ATOM 865 O O . ARG A 1 116 ? -14.179 -4.518 20.658 1.00 94.25 116 ARG A O 1
ATOM 872 N N . VAL A 1 117 ? -12.119 -3.916 19.982 1.00 95.06 117 VAL A N 1
ATOM 873 C CA . VAL A 1 117 ? -12.173 -4.547 18.658 1.00 95.06 117 VAL A CA 1
ATOM 874 C C . VAL A 1 117 ? -11.247 -5.757 18.617 1.00 95.06 117 VAL A C 1
ATOM 876 O O . VAL A 1 117 ? -10.108 -5.712 19.090 1.00 95.06 117 VAL A O 1
ATOM 879 N N . THR A 1 118 ? -11.739 -6.868 18.079 1.00 94.88 118 THR A N 1
ATOM 880 C CA . THR A 1 118 ? -10.960 -8.102 17.945 1.00 94.88 118 THR A CA 1
ATOM 881 C C . THR A 1 118 ? -10.010 -8.030 16.754 1.00 94.88 118 THR A C 1
ATOM 883 O O . THR A 1 118 ? -10.237 -7.283 15.803 1.00 94.88 118 THR A O 1
ATOM 886 N N . ALA A 1 119 ? -8.958 -8.848 16.780 1.00 94.75 119 ALA A N 1
ATOM 887 C CA . ALA A 1 119 ? -8.128 -9.070 15.600 1.00 94.75 119 ALA A CA 1
ATOM 888 C C . ALA A 1 119 ? -8.956 -9.661 14.442 1.00 94.75 119 ALA A C 1
ATOM 890 O O . ALA A 1 119 ? -9.953 -10.350 14.669 1.00 94.75 119 ALA A O 1
ATOM 891 N N . GLY A 1 120 ? -8.507 -9.437 13.207 1.00 94.81 120 GLY A N 1
ATOM 892 C CA . GLY A 1 120 ? -9.172 -9.919 11.999 1.00 94.81 120 GLY A CA 1
ATOM 893 C C . GLY A 1 120 ? -9.969 -8.836 11.277 1.00 94.81 120 GLY A C 1
ATOM 894 O O . GLY A 1 120 ? -9.689 -7.644 11.393 1.00 94.81 120 GLY A O 1
ATOM 895 N N . ARG A 1 121 ? -10.925 -9.260 10.452 1.00 96.12 121 ARG A N 1
ATOM 896 C CA . ARG A 1 121 ? -11.683 -8.364 9.577 1.00 96.12 121 ARG A CA 1
ATOM 897 C C . ARG A 1 121 ? -12.659 -7.501 10.384 1.00 96.12 121 ARG A C 1
ATOM 899 O O . ARG A 1 121 ? -13.518 -8.031 11.079 1.00 96.12 121 ARG A O 1
ATOM 906 N N . MET A 1 122 ? -12.546 -6.184 10.236 1.00 95.88 122 MET A N 1
ATOM 907 C CA . MET A 1 122 ? -13.451 -5.175 10.783 1.00 95.88 122 MET A CA 1
ATOM 908 C C . MET A 1 122 ? -14.134 -4.430 9.634 1.00 95.88 122 MET A C 1
ATOM 910 O O . MET A 1 122 ? -13.470 -3.978 8.697 1.00 95.88 122 MET A O 1
ATOM 914 N N . GLU A 1 123 ? -15.456 -4.299 9.709 1.00 96.44 123 GLU A N 1
ATOM 915 C CA . GLU A 1 123 ? -16.240 -3.522 8.747 1.00 96.44 123 GLU A CA 1
ATOM 916 C C . GLU A 1 123 ? -16.187 -2.026 9.086 1.00 96.44 123 GLU A C 1
ATOM 918 O O . GLU A 1 123 ? -16.084 -1.627 10.246 1.00 96.44 123 GLU A O 1
ATOM 923 N N . VAL A 1 124 ? -16.241 -1.202 8.045 1.00 95.56 124 VAL A N 1
ATOM 924 C CA . VAL A 1 124 ? -16.217 0.258 8.099 1.00 95.56 124 VAL A CA 1
ATOM 925 C C . VAL A 1 124 ? -17.398 0.766 7.281 1.00 95.56 124 VAL A C 1
ATOM 927 O O . VAL A 1 124 ? -17.527 0.470 6.092 1.00 95.56 124 VAL A O 1
ATOM 930 N N . GLY A 1 125 ? -18.280 1.523 7.918 1.00 95.75 125 GLY A N 1
ATOM 931 C CA . GLY A 1 125 ? -19.462 2.108 7.303 1.00 95.75 125 GLY A CA 1
ATOM 932 C C . GLY A 1 125 ? -19.149 3.142 6.216 1.00 95.75 125 GLY A C 1
ATOM 933 O O . GLY A 1 125 ? -18.010 3.546 5.973 1.00 95.75 125 GLY A O 1
ATOM 934 N N . ARG A 1 126 ? -20.206 3.604 5.544 1.00 97.06 126 ARG A N 1
ATOM 935 C CA . ARG A 1 126 ? -20.122 4.619 4.483 1.00 97.06 126 ARG A CA 1
ATOM 936 C C . ARG A 1 126 ? -19.627 5.944 5.052 1.00 97.06 126 ARG A C 1
ATOM 938 O O . ARG A 1 126 ? -20.270 6.486 5.947 1.00 97.06 126 ARG A O 1
ATOM 945 N N . TYR A 1 127 ? -18.516 6.459 4.525 1.00 95.62 127 TYR A N 1
ATOM 946 C CA . TYR A 1 127 ? -17.852 7.659 5.058 1.00 95.62 127 TYR A CA 1
ATOM 947 C C . TYR A 1 127 ? -17.501 7.569 6.551 1.00 95.62 127 TYR A C 1
ATOM 949 O O . TYR A 1 127 ? -17.247 8.586 7.196 1.00 95.62 127 TYR A O 1
ATOM 957 N N . GLU A 1 128 ? -17.482 6.355 7.107 1.00 95.94 128 GLU A N 1
ATOM 958 C CA . GLU A 1 128 ? -17.121 6.143 8.497 1.00 95.94 128 GLU A CA 1
ATOM 959 C C . GLU A 1 128 ? -15.608 6.291 8.650 1.00 95.94 128 GLU A C 1
ATOM 961 O O . GLU A 1 128 ? -14.815 5.889 7.785 1.00 95.94 128 GLU A O 1
ATOM 966 N N . TYR A 1 129 ? -15.213 6.865 9.781 1.00 96.38 129 TYR A N 1
ATOM 967 C CA . TYR A 1 129 ? -13.844 6.828 10.249 1.00 96.38 129 TYR A CA 1
ATOM 968 C C . TYR A 1 129 ? -13.783 6.177 11.627 1.00 96.38 129 TYR A C 1
ATOM 970 O O . TYR A 1 129 ? -14.678 6.357 12.451 1.00 96.38 129 TYR A O 1
ATOM 978 N N . ARG A 1 130 ? -12.707 5.434 11.878 1.00 96.38 130 ARG A N 1
ATOM 979 C CA . ARG A 1 130 ? -12.422 4.791 13.164 1.00 96.38 130 ARG A CA 1
ATOM 980 C C . ARG A 1 130 ? -10.995 5.065 13.597 1.00 96.38 130 ARG A C 1
ATOM 982 O O . ARG A 1 130 ? -10.105 5.270 12.766 1.00 96.38 130 ARG A O 1
ATOM 989 N N . MET A 1 131 ? -10.789 5.081 14.907 1.00 96.75 131 MET A N 1
ATOM 990 C CA . MET A 1 131 ? -9.489 5.334 15.521 1.00 96.75 131 MET A CA 1
ATOM 991 C C . MET A 1 131 ? -9.130 4.157 16.414 1.00 96.75 131 MET A C 1
ATOM 993 O O . MET A 1 131 ? -9.487 4.134 17.587 1.00 96.75 131 MET A O 1
ATOM 997 N N . ILE A 1 132 ? -8.442 3.169 15.848 1.00 96.69 132 ILE A N 1
ATOM 998 C CA . ILE A 1 132 ? -8.118 1.937 16.566 1.00 96.69 132 ILE A CA 1
ATOM 999 C C . ILE A 1 132 ? -6.741 2.075 17.194 1.00 96.69 132 ILE A C 1
ATOM 1001 O O . ILE A 1 132 ? -5.739 2.172 16.488 1.00 96.69 132 ILE A O 1
ATOM 1005 N N . ALA A 1 133 ? -6.693 2.094 18.518 1.00 95.12 133 ALA A N 1
ATOM 1006 C CA . ALA A 1 133 ? -5.451 2.077 19.263 1.00 95.12 133 ALA A CA 1
ATOM 1007 C C . ALA A 1 133 ? -5.070 0.653 19.642 1.00 95.12 133 ALA A C 1
ATOM 1009 O O . ALA A 1 133 ? -5.884 -0.119 20.155 1.00 95.12 133 ALA A O 1
ATOM 1010 N N . PHE A 1 134 ? -3.802 0.341 19.444 1.00 92.69 134 PHE A N 1
ATOM 1011 C CA . PHE A 1 134 ? -3.195 -0.893 19.878 1.00 92.69 134 PHE A CA 1
ATOM 1012 C C . PHE A 1 134 ? -2.214 -0.598 21.008 1.00 92.69 134 PHE A C 1
ATOM 1014 O O . PHE A 1 134 ? -1.392 0.319 20.875 1.00 92.69 134 PHE A O 1
ATOM 1021 N N . PRO A 1 135 ? -2.229 -1.399 22.086 1.00 82.12 135 PRO A N 1
ATOM 1022 C CA . PRO A 1 135 ? -1.142 -1.363 23.047 1.00 82.12 135 PRO A CA 1
ATOM 1023 C C . PRO A 1 135 ? 0.194 -1.656 22.336 1.00 82.12 135 PRO A C 1
ATOM 1025 O O . PRO A 1 135 ? 0.217 -2.310 21.275 1.00 82.12 135 PRO A O 1
ATOM 1028 N N . PRO A 1 136 ? 1.310 -1.147 22.882 1.00 71.50 136 PRO A N 1
ATOM 1029 C CA . PRO A 1 136 ? 2.616 -1.314 22.274 1.00 71.50 136 PRO A CA 1
ATOM 1030 C C . PRO A 1 136 ? 2.942 -2.806 22.218 1.00 71.50 136 PRO A C 1
ATOM 1032 O O . PRO A 1 136 ? 2.664 -3.553 23.155 1.00 71.50 136 PRO A O 1
ATOM 1035 N N . ALA A 1 137 ? 3.538 -3.248 21.110 1.00 61.16 137 ALA A N 1
ATOM 1036 C CA . ALA A 1 137 ? 3.850 -4.660 20.875 1.00 61.16 137 ALA A CA 1
ATOM 1037 C C . ALA A 1 137 ? 4.869 -5.251 21.883 1.00 61.16 137 ALA A C 1
ATOM 1039 O O . ALA A 1 137 ? 5.102 -6.456 21.882 1.00 61.16 137 ALA A O 1
ATOM 1040 N N . SER A 1 138 ? 5.450 -4.418 22.757 1.00 51.94 138 SER A N 1
ATOM 1041 C CA . SER A 1 138 ? 6.321 -4.791 23.876 1.00 51.94 138 SER A CA 1
ATOM 1042 C C . SER A 1 138 ? 6.302 -3.694 24.956 1.00 51.94 138 SER A C 1
ATOM 1044 O O . SER A 1 138 ? 6.361 -2.516 24.586 1.00 51.94 138 SER A O 1
ATOM 1046 N N . PRO A 1 139 ? 6.319 -4.010 26.266 1.00 43.50 139 PRO A N 1
ATOM 1047 C CA . PRO A 1 139 ? 6.676 -3.023 27.279 1.00 43.50 139 PRO A CA 1
ATOM 1048 C C . PRO A 1 139 ? 8.138 -2.622 27.053 1.00 43.50 139 PRO A C 1
ATOM 1050 O O . PRO A 1 139 ? 9.020 -3.478 27.097 1.00 43.50 139 PRO A O 1
ATOM 1053 N N . ARG A 1 140 ? 8.422 -1.338 26.808 1.00 43.06 140 ARG A N 1
ATOM 1054 C CA . ARG A 1 140 ? 9.793 -0.837 26.955 1.00 43.06 140 ARG A CA 1
ATOM 1055 C C . ARG A 1 140 ? 10.105 -0.819 28.452 1.00 43.06 140 ARG A C 1
ATOM 1057 O O . ARG A 1 140 ? 9.719 0.110 29.154 1.00 43.06 140 ARG A O 1
ATOM 1064 N N . SER A 1 141 ? 10.764 -1.860 28.957 1.00 41.88 141 SER A N 1
ATOM 1065 C CA . SER A 1 141 ? 11.599 -1.706 30.146 1.00 41.88 141 SER A CA 1
ATOM 1066 C C . SER A 1 141 ? 12.718 -0.759 29.736 1.00 41.88 141 SER A C 1
ATOM 1068 O O . SER A 1 141 ? 13.482 -1.146 28.866 1.00 41.88 141 SER A O 1
ATOM 1070 N N . ASP A 1 142 ? 12.688 0.489 30.206 1.00 40.53 142 ASP A N 1
ATOM 1071 C CA . ASP A 1 142 ? 13.846 1.376 30.426 1.00 40.53 142 ASP A CA 1
ATOM 1072 C C . ASP A 1 142 ? 13.337 2.798 30.725 1.00 40.53 142 ASP A C 1
ATOM 1074 O O . ASP A 1 142 ? 13.497 3.740 29.952 1.00 40.53 142 ASP A O 1
ATOM 1078 N N . VAL A 1 143 ? 12.710 2.968 31.892 1.00 46.62 143 VAL A N 1
ATOM 1079 C CA . VAL A 1 143 ? 12.656 4.276 32.560 1.00 46.62 143 VAL A CA 1
ATOM 1080 C C . VAL A 1 143 ? 13.925 4.351 33.402 1.00 46.62 143 VAL A C 1
ATOM 1082 O O . VAL A 1 143 ? 13.889 3.927 34.549 1.00 46.62 143 VAL A O 1
ATOM 1085 N N . ASN A 1 144 ? 15.057 4.728 32.792 1.00 41.06 144 ASN A N 1
ATOM 1086 C CA . ASN A 1 144 ? 16.282 5.291 33.403 1.00 41.06 144 ASN A CA 1
ATOM 1087 C C . ASN A 1 144 ? 17.502 5.060 32.485 1.00 41.06 144 ASN A C 1
ATOM 1089 O O . ASN A 1 144 ? 18.352 4.214 32.745 1.00 41.06 144 ASN A O 1
ATOM 1093 N N . GLY A 1 145 ? 17.610 5.845 31.415 1.00 37.19 145 GLY A N 1
ATOM 1094 C CA . GLY A 1 145 ? 18.807 5.936 30.573 1.00 37.19 145 GLY A CA 1
ATOM 1095 C C . GLY A 1 145 ? 18.845 7.300 29.877 1.00 37.19 145 GLY A C 1
ATOM 1096 O O . GLY A 1 145 ? 17.777 7.861 29.618 1.00 37.19 145 GLY A O 1
ATOM 1097 N N . PRO A 1 146 ? 20.028 7.897 29.626 1.00 39.31 146 PRO A N 1
ATOM 1098 C CA . PRO A 1 146 ? 20.107 9.250 29.088 1.00 39.31 146 PRO A CA 1
ATOM 1099 C C . PRO A 1 146 ? 19.490 9.306 27.685 1.00 39.31 146 PRO A C 1
ATOM 1101 O O . PRO A 1 146 ? 19.719 8.427 26.854 1.00 39.31 146 PRO A O 1
ATOM 1104 N N . MET A 1 147 ? 18.684 10.345 27.451 1.00 34.41 147 MET A N 1
ATOM 1105 C CA . MET A 1 147 ? 17.864 10.513 26.250 1.00 34.41 147 MET A CA 1
ATOM 1106 C C . MET A 1 147 ? 18.668 10.392 24.942 1.00 34.41 147 MET A C 1
ATOM 1108 O O . MET A 1 147 ? 19.690 11.069 24.795 1.00 34.41 147 MET A O 1
ATOM 1112 N N . PRO A 1 148 ? 18.186 9.636 23.937 1.00 31.03 148 PRO A N 1
ATOM 1113 C CA . PRO A 1 148 ? 18.720 9.724 22.588 1.00 31.03 148 PRO A CA 1
ATOM 1114 C C . PRO A 1 148 ? 18.238 11.012 21.900 1.00 31.03 148 PRO A C 1
ATOM 1116 O O . PRO A 1 148 ? 17.077 11.410 22.000 1.00 31.03 148 PRO A O 1
ATOM 1119 N N . CYS A 1 149 ? 19.163 11.635 21.169 1.00 34.75 149 CYS A N 1
ATOM 1120 C CA . CYS A 1 149 ? 19.092 12.915 20.455 1.00 34.75 149 CYS A CA 1
ATOM 1121 C C . CYS A 1 149 ? 18.055 12.944 19.302 1.00 34.75 149 CYS A C 1
ATOM 1123 O O . CYS A 1 149 ? 18.395 13.161 18.142 1.00 34.75 149 CYS A O 1
ATOM 1125 N N . SER A 1 150 ? 16.783 12.670 19.599 1.00 37.12 150 SER A N 1
ATOM 1126 C CA . SER A 1 150 ? 15.676 12.603 18.627 1.00 37.12 150 SER A CA 1
ATOM 1127 C C . SER A 1 150 ? 14.607 13.684 18.842 1.00 37.12 150 SER A C 1
ATOM 1129 O O . SER A 1 150 ? 13.749 13.886 17.986 1.00 37.12 150 SER A O 1
ATOM 1131 N N . LEU A 1 151 ? 14.716 14.466 19.922 1.00 32.78 151 LEU A N 1
ATOM 1132 C CA . LEU A 1 151 ? 13.728 15.470 20.332 1.00 32.78 151 LEU A CA 1
ATOM 1133 C C . LEU A 1 151 ? 13.996 16.895 19.795 1.00 32.78 151 LEU A C 1
ATOM 1135 O O . LEU A 1 151 ? 13.701 17.882 20.464 1.00 32.78 151 LEU A O 1
ATOM 1139 N N . GLN A 1 152 ? 14.578 17.034 18.597 1.00 29.69 152 GLN A N 1
ATOM 1140 C CA . GLN A 1 152 ? 14.789 18.351 17.963 1.00 29.69 152 GLN A CA 1
ATOM 1141 C C . GLN A 1 152 ? 14.047 18.572 16.636 1.00 29.69 152 GLN A C 1
ATOM 1143 O O . GLN A 1 152 ? 14.120 19.669 16.084 1.00 29.69 152 GLN A O 1
ATOM 1148 N N . ILE A 1 153 ? 13.252 17.615 16.150 1.00 32.56 153 ILE A N 1
ATOM 1149 C CA . ILE A 1 153 ? 12.478 17.777 14.903 1.00 32.56 153 ILE A CA 1
ATOM 1150 C C . ILE A 1 153 ? 10.974 17.868 15.204 1.00 32.56 153 ILE A C 1
ATOM 1152 O O . ILE A 1 153 ? 10.170 17.150 14.628 1.00 32.56 153 ILE A O 1
ATOM 1156 N N . GLU A 1 154 ? 10.565 18.757 16.113 1.00 32.47 154 GLU A N 1
ATOM 1157 C CA . GLU A 1 154 ? 9.133 18.985 16.403 1.00 32.47 154 GLU A CA 1
ATOM 1158 C C . GLU A 1 154 ? 8.651 20.429 16.194 1.00 32.47 154 GLU A C 1
ATOM 1160 O O . GLU A 1 154 ? 7.548 20.790 16.588 1.00 32.47 154 GLU A O 1
ATOM 1165 N N . LYS A 1 155 ? 9.417 21.274 15.488 1.00 27.31 155 LYS A N 1
ATOM 1166 C CA . LYS A 1 155 ? 8.991 22.660 15.189 1.00 27.31 155 LYS A CA 1
ATOM 1167 C C . LYS A 1 155 ? 8.656 22.979 13.727 1.00 27.31 155 LYS A C 1
ATOM 1169 O O . LYS A 1 155 ? 8.305 24.116 13.442 1.00 27.31 155 LYS A O 1
ATOM 1174 N N . ALA A 1 156 ? 8.683 22.015 12.803 1.00 29.31 156 ALA A N 1
ATOM 1175 C CA . ALA A 1 156 ? 8.468 22.305 11.373 1.00 29.31 156 ALA A CA 1
ATOM 1176 C C . ALA A 1 156 ? 7.112 21.857 10.785 1.00 29.31 156 ALA A C 1
ATOM 1178 O O . ALA A 1 156 ? 6.788 22.240 9.665 1.00 29.31 156 ALA A O 1
ATOM 1179 N N . ALA A 1 157 ? 6.289 21.084 11.502 1.00 30.67 157 ALA A N 1
ATOM 1180 C CA . ALA A 1 157 ? 5.054 20.524 10.929 1.00 30.67 157 ALA A CA 1
ATOM 1181 C C . ALA A 1 157 ? 3.800 21.417 11.076 1.00 30.67 157 ALA A C 1
ATOM 1183 O O . ALA A 1 157 ? 2.746 21.076 10.545 1.00 30.67 157 ALA A O 1
ATOM 1184 N N . PHE A 1 158 ? 3.892 22.567 11.755 1.00 27.56 158 PHE A N 1
ATOM 1185 C CA . PHE A 1 158 ? 2.720 23.380 12.119 1.00 27.56 158 PHE A CA 1
ATOM 1186 C C . PHE A 1 158 ? 2.310 24.455 11.084 1.00 27.56 158 PHE A C 1
ATOM 1188 O O . PHE A 1 158 ? 1.396 25.228 11.343 1.00 27.56 158 PHE A O 1
ATOM 1195 N N . ALA A 1 159 ? 2.939 24.526 9.903 1.00 27.52 159 ALA A N 1
ATOM 1196 C CA . ALA A 1 159 ? 2.764 25.656 8.970 1.00 27.52 159 ALA A CA 1
ATOM 1197 C C . ALA A 1 159 ? 2.154 25.315 7.591 1.00 27.52 159 ALA A C 1
ATOM 1199 O O . ALA A 1 159 ? 2.358 26.066 6.642 1.00 27.52 159 ALA A O 1
ATOM 1200 N N . TRP A 1 160 ? 1.417 24.208 7.437 1.00 28.45 160 TRP A N 1
ATOM 1201 C CA . TRP A 1 160 ? 0.916 23.770 6.114 1.00 28.45 160 TRP A CA 1
ATOM 1202 C C . TRP A 1 160 ? -0.594 23.493 6.034 1.00 28.45 160 TRP A C 1
ATOM 1204 O O . TRP A 1 160 ? -1.032 22.688 5.217 1.00 28.45 160 TRP A O 1
ATOM 1214 N N . PHE A 1 161 ? -1.409 24.164 6.859 1.00 28.44 161 PHE A N 1
ATOM 1215 C CA . PHE A 1 161 ? -2.879 24.068 6.770 1.00 28.44 161 PHE A CA 1
ATOM 1216 C C . PHE A 1 161 ? -3.616 25.378 6.453 1.00 28.44 161 PHE A C 1
ATOM 1218 O O . PHE A 1 161 ? -4.844 25.404 6.452 1.00 28.44 161 PHE A O 1
ATOM 1225 N N . SER A 1 162 ? -2.911 26.449 6.088 1.00 28.83 162 SER A N 1
ATOM 1226 C CA . SER A 1 162 ? -3.531 27.702 5.644 1.00 28.83 162 SER A CA 1
ATOM 1227 C C . SER A 1 162 ? -3.050 28.098 4.249 1.00 28.83 162 SER A C 1
ATOM 1229 O O . SER A 1 162 ? -2.175 28.940 4.080 1.00 28.83 162 SER A O 1
ATOM 1231 N N . GLY A 1 163 ? -3.680 27.510 3.232 1.00 30.98 163 GLY A N 1
ATOM 1232 C CA . GLY A 1 163 ? -3.746 28.124 1.907 1.00 30.98 163 GLY A CA 1
ATOM 1233 C C . GLY A 1 163 ? -3.161 27.299 0.769 1.00 30.98 163 GLY A C 1
ATOM 1234 O O . GLY A 1 163 ? -2.001 27.448 0.414 1.00 30.98 163 GLY A O 1
ATOM 1235 N N . CYS A 1 164 ? -4.011 26.519 0.106 1.00 28.36 164 CYS A N 1
ATOM 1236 C CA . CYS A 1 164 ? -4.152 26.598 -1.348 1.00 28.36 164 CYS A CA 1
ATOM 1237 C C . CYS A 1 164 ? -5.363 25.775 -1.784 1.00 28.36 164 CYS A C 1
ATOM 1239 O O . CYS A 1 164 ? -5.467 24.586 -1.492 1.00 28.36 164 CYS A O 1
ATOM 1241 N N . GLY A 1 165 ? -6.302 26.445 -2.448 1.00 29.72 165 GLY A N 1
ATOM 1242 C CA . GLY A 1 165 ? -7.507 25.841 -2.986 1.00 29.72 165 GLY A CA 1
ATOM 1243 C C . GLY A 1 165 ? -7.241 24.965 -4.210 1.00 29.72 165 GLY A C 1
ATOM 1244 O O . GLY A 1 165 ? -6.265 25.150 -4.927 1.00 29.72 165 GLY A O 1
ATOM 1245 N N . ARG A 1 166 ? -8.197 24.057 -4.442 1.00 38.72 166 ARG A N 1
ATOM 1246 C CA . ARG A 1 166 ? -8.420 23.246 -5.650 1.00 38.72 166 ARG A CA 1
ATOM 1247 C C . ARG A 1 166 ? -7.210 22.465 -6.162 1.00 38.72 166 ARG A C 1
ATOM 1249 O O . ARG A 1 166 ? -6.454 22.953 -6.992 1.00 38.72 166 ARG A O 1
ATOM 1256 N N . PHE A 1 167 ? -7.180 21.175 -5.832 1.00 27.42 167 PHE A N 1
ATOM 1257 C CA . PHE A 1 167 ? -6.631 20.174 -6.741 1.00 27.42 167 PHE A CA 1
ATOM 1258 C C . PHE A 1 167 ? -7.581 18.982 -6.874 1.00 27.42 167 PHE A C 1
ATOM 1260 O O . PHE A 1 167 ? -8.060 18.415 -5.895 1.00 27.42 167 PHE A O 1
ATOM 1267 N N . SER A 1 168 ? -7.883 18.690 -8.135 1.00 28.03 168 SER A N 1
ATOM 1268 C CA . SER A 1 168 ? -8.710 17.604 -8.639 1.00 28.03 168 SER A CA 1
ATOM 1269 C C . SER A 1 168 ? -8.053 16.242 -8.387 1.00 28.03 168 SER A C 1
ATOM 1271 O O . SER A 1 168 ? -6.871 16.073 -8.660 1.00 28.03 168 SER A O 1
ATOM 1273 N N . SER A 1 169 ? -8.875 15.312 -7.901 1.00 32.03 169 SER A N 1
ATOM 1274 C CA . SER A 1 169 ? -8.943 13.865 -8.156 1.00 32.03 169 SER A CA 1
ATOM 1275 C C . SER A 1 169 ? -7.664 13.057 -8.450 1.00 32.03 169 SER A C 1
ATOM 1277 O O . SER A 1 169 ? -6.984 13.271 -9.446 1.00 32.03 169 SER A O 1
ATOM 1279 N N . ILE A 1 170 ? -7.524 11.973 -7.668 1.00 33.62 170 ILE A N 1
ATOM 1280 C CA . ILE A 1 170 ? -6.692 10.767 -7.864 1.00 33.62 170 ILE A CA 1
ATOM 1281 C C . ILE A 1 170 ? -5.233 10.892 -7.396 1.00 33.62 170 ILE A C 1
ATOM 1283 O O . ILE A 1 170 ? -4.314 11.127 -8.169 1.00 33.62 170 ILE A O 1
ATOM 1287 N N . MET A 1 171 ? -5.016 10.596 -6.110 1.00 24.50 171 MET A N 1
ATOM 1288 C CA . MET A 1 171 ? -3.790 9.959 -5.614 1.00 24.50 171 MET A CA 1
ATOM 1289 C C . MET A 1 171 ? -4.124 9.149 -4.353 1.00 24.50 171 MET A C 1
ATOM 1291 O O . MET A 1 171 ? -4.501 9.705 -3.323 1.00 24.50 171 MET A O 1
ATOM 1295 N N . LYS A 1 172 ? -3.996 7.817 -4.435 1.00 31.22 172 LYS A N 1
ATOM 1296 C CA . LYS A 1 172 ? -3.962 6.924 -3.267 1.00 31.22 172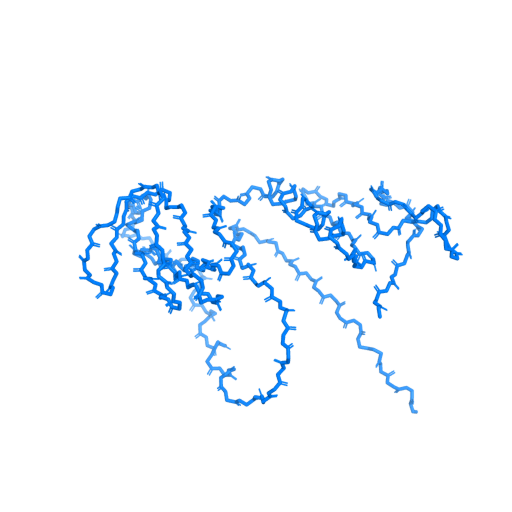 LYS A CA 1
ATOM 1297 C C . LYS A 1 172 ? -2.629 7.162 -2.551 1.00 31.22 172 LYS A C 1
ATOM 1299 O O . LYS A 1 172 ? -1.586 6.733 -3.033 1.00 31.22 172 LYS A O 1
ATOM 1304 N N . TRP A 1 173 ? -2.658 7.833 -1.405 1.00 26.11 173 TRP A N 1
ATOM 1305 C CA . TRP A 1 173 ? -1.484 7.987 -0.546 1.00 26.11 173 TRP A CA 1
ATOM 1306 C C . TRP A 1 173 ? -1.435 6.835 0.464 1.00 26.11 173 TRP A C 1
ATOM 1308 O O . TRP A 1 173 ? -2.256 6.778 1.376 1.00 26.11 173 TRP A O 1
ATOM 1318 N N . ARG A 1 174 ? -0.464 5.922 0.331 1.00 31.86 174 ARG A N 1
ATOM 1319 C CA . ARG A 1 174 ? -0.033 5.032 1.423 1.00 31.86 174 ARG A CA 1
ATOM 1320 C C . ARG A 1 174 ? 1.298 5.566 1.954 1.00 31.86 174 ARG A C 1
ATOM 1322 O O . ARG A 1 174 ? 2.295 5.544 1.240 1.00 31.86 174 ARG A O 1
ATOM 1329 N N . LYS A 1 175 ? 1.320 6.082 3.188 1.00 29.95 175 LYS A N 1
ATOM 1330 C CA . LYS A 1 175 ? 2.574 6.376 3.898 1.00 29.95 175 LYS A CA 1
ATOM 1331 C C . LYS A 1 175 ? 3.077 5.076 4.524 1.00 29.95 175 LYS A C 1
ATOM 1333 O O . LYS A 1 175 ? 2.469 4.575 5.464 1.00 29.95 175 LYS A O 1
ATOM 1338 N N . CYS A 1 176 ? 4.168 4.536 3.992 1.00 28.53 176 CYS A N 1
ATOM 1339 C CA . CYS A 1 176 ? 4.907 3.431 4.597 1.00 28.53 176 CYS A CA 1
ATOM 1340 C C . CYS A 1 176 ? 5.946 4.001 5.571 1.00 28.53 176 CYS A C 1
ATOM 1342 O O . CYS A 1 176 ? 6.689 4.915 5.217 1.00 28.53 176 CYS A O 1
ATOM 1344 N N . TYR A 1 177 ? 5.981 3.480 6.795 1.00 33.53 177 TYR A N 1
ATOM 1345 C CA . TYR A 1 177 ? 7.007 3.805 7.783 1.00 33.53 177 TYR A CA 1
ATOM 1346 C C . TYR A 1 177 ? 8.178 2.825 7.632 1.00 33.53 177 TYR A C 1
ATOM 1348 O O . TYR A 1 177 ? 7.959 1.614 7.603 1.00 33.53 177 TYR A O 1
ATOM 1356 N N . VAL A 1 178 ? 9.399 3.350 7.523 1.00 31.31 178 VAL A N 1
ATOM 1357 C CA . VAL A 1 178 ? 10.654 2.584 7.477 1.00 31.31 178 VAL A CA 1
ATOM 1358 C C . VAL A 1 178 ? 11.429 2.913 8.757 1.00 31.31 178 VAL A C 1
ATOM 1360 O O . VAL A 1 178 ? 11.785 4.078 8.940 1.00 31.31 178 VAL A O 1
ATOM 1363 N N . PRO A 1 179 ? 11.694 1.955 9.661 1.00 31.66 179 PRO A N 1
ATOM 1364 C CA . PRO A 1 179 ? 12.654 2.172 10.733 1.00 31.66 179 PRO A CA 1
ATOM 1365 C C . PRO A 1 179 ? 14.080 1.997 10.168 1.00 31.66 179 PRO A C 1
ATOM 1367 O O . PRO A 1 179 ? 14.369 0.966 9.570 1.00 31.66 179 PRO A O 1
ATOM 1370 N N . ALA A 1 180 ? 14.959 2.987 10.396 1.00 30.91 180 ALA A N 1
ATOM 1371 C CA . ALA A 1 180 ? 16.366 3.125 9.943 1.00 30.91 180 ALA A CA 1
ATOM 1372 C C . ALA A 1 180 ? 16.582 3.923 8.627 1.00 30.91 180 ALA A C 1
ATOM 1374 O O . ALA A 1 180 ? 15.692 3.983 7.779 1.00 30.91 180 ALA A O 1
ATOM 1375 N N . PRO A 1 181 ? 17.723 4.638 8.472 1.00 36.81 181 PRO A N 1
ATOM 1376 C CA . PRO A 1 181 ? 17.788 5.853 7.669 1.00 36.81 181 PRO A CA 1
ATOM 1377 C C . PRO A 1 181 ? 17.918 5.525 6.181 1.00 36.81 181 PRO A C 1
ATOM 1379 O O . PRO A 1 181 ? 19.015 5.407 5.641 1.00 36.81 181 PRO A O 1
ATOM 1382 N N . LEU A 1 182 ? 16.787 5.420 5.489 1.00 33.47 182 LEU A N 1
ATOM 1383 C CA . LEU A 1 182 ? 16.758 5.555 4.039 1.00 33.47 182 LEU A CA 1
ATOM 1384 C C . LEU A 1 182 ? 16.621 7.045 3.703 1.00 33.47 182 LEU A C 1
ATOM 1386 O O . LEU A 1 182 ? 15.535 7.620 3.761 1.00 33.47 182 LEU A O 1
ATOM 1390 N N . HIS A 1 183 ? 17.735 7.686 3.346 1.00 26.89 183 HIS A N 1
ATOM 1391 C CA . HIS A 1 183 ? 17.695 8.993 2.697 1.00 26.89 183 HIS A CA 1
ATOM 1392 C C . HIS A 1 183 ? 17.082 8.835 1.301 1.00 26.89 183 HIS A C 1
ATOM 1394 O O . HIS A 1 183 ? 17.758 8.481 0.337 1.00 26.89 183 HIS A O 1
ATOM 1400 N N . ILE A 1 184 ? 15.782 9.104 1.190 1.00 30.09 184 ILE A N 1
ATOM 1401 C CA . ILE A 1 184 ? 15.104 9.255 -0.096 1.00 30.09 184 ILE A CA 1
ATOM 1402 C C . ILE A 1 184 ? 15.459 10.649 -0.631 1.00 30.09 184 ILE A C 1
ATOM 1404 O O . ILE A 1 184 ? 14.860 11.651 -0.246 1.00 30.09 184 ILE A O 1
ATOM 1408 N N . HIS A 1 185 ? 16.460 10.726 -1.507 1.00 23.97 185 HIS A N 1
ATOM 1409 C CA . HIS A 1 185 ? 16.749 11.941 -2.267 1.00 23.97 185 HIS A CA 1
ATOM 1410 C C . HIS A 1 185 ? 15.859 11.981 -3.516 1.00 23.97 185 HIS A C 1
ATOM 1412 O O . HIS A 1 185 ? 16.141 11.327 -4.516 1.00 23.97 185 HIS A O 1
ATOM 1418 N N . ILE A 1 186 ? 14.785 12.773 -3.475 1.00 28.19 186 ILE A N 1
ATOM 1419 C CA . ILE A 1 186 ? 14.048 13.173 -4.681 1.00 28.19 186 ILE A CA 1
ATOM 1420 C C . ILE A 1 186 ? 14.735 14.434 -5.212 1.00 28.19 186 ILE A C 1
ATOM 1422 O O . ILE A 1 186 ? 14.483 15.539 -4.733 1.00 28.19 186 ILE A O 1
ATOM 1426 N N . GLN A 1 187 ? 15.645 14.285 -6.177 1.00 24.86 187 GLN A N 1
ATOM 1427 C CA . GLN A 1 187 ? 16.176 15.433 -6.913 1.00 24.86 187 GLN A CA 1
ATOM 1428 C C . GLN A 1 187 ? 15.139 15.896 -7.938 1.00 24.86 187 GLN A C 1
ATOM 1430 O O . GLN A 1 187 ? 14.970 15.312 -9.006 1.00 24.86 187 GLN A O 1
ATOM 1435 N N . CYS A 1 188 ? 14.436 16.973 -7.598 1.00 23.95 188 CYS A N 1
ATOM 1436 C CA . CYS A 1 188 ? 13.575 17.691 -8.523 1.00 23.95 188 CYS A CA 1
ATOM 1437 C C . CYS A 1 188 ? 14.446 18.698 -9.290 1.00 23.95 188 CYS A C 1
ATOM 1439 O O . CYS A 1 188 ? 14.785 19.760 -8.765 1.00 23.95 188 CYS A O 1
ATOM 1441 N N . HIS A 1 189 ? 14.866 18.366 -10.513 1.00 28.44 189 HIS A N 1
ATOM 1442 C CA . HIS A 1 189 ? 15.565 19.328 -11.364 1.00 28.44 189 HIS A CA 1
ATOM 1443 C C . HIS A 1 189 ? 14.581 20.406 -11.832 1.00 28.44 189 HIS A C 1
ATOM 1445 O O . HIS A 1 189 ? 13.817 20.220 -12.779 1.00 28.44 189 HIS A O 1
ATOM 1451 N N . ARG A 1 190 ? 14.612 21.565 -11.167 1.00 26.55 190 ARG A N 1
ATOM 1452 C CA . ARG A 1 190 ? 14.002 22.798 -11.670 1.00 26.55 190 ARG A CA 1
ATOM 1453 C C . ARG A 1 190 ? 14.823 23.247 -12.883 1.00 26.55 190 ARG A C 1
ATOM 1455 O O . ARG A 1 190 ? 15.973 23.650 -12.726 1.00 26.55 190 ARG A O 1
ATOM 1462 N N . LYS A 1 191 ? 14.256 23.181 -14.091 1.00 31.84 191 LYS A N 1
ATOM 1463 C CA . LYS A 1 191 ? 14.770 23.975 -15.217 1.00 31.84 191 LYS A CA 1
ATOM 1464 C C . LYS A 1 191 ? 14.591 25.445 -14.837 1.00 31.84 191 LYS A C 1
ATOM 1466 O O . LYS A 1 191 ? 13.459 25.902 -14.694 1.00 31.84 191 LYS A O 1
ATOM 1471 N N . LEU A 1 192 ? 15.695 26.158 -14.626 1.00 34.59 192 LEU A N 1
ATOM 1472 C CA . LEU A 1 192 ? 15.677 27.618 -14.622 1.00 34.59 192 LEU A CA 1
ATOM 1473 C C . LEU A 1 192 ? 15.293 28.081 -16.038 1.00 34.59 192 LEU A C 1
ATOM 1475 O O . LEU A 1 192 ? 15.807 27.511 -17.005 1.00 34.59 192 LEU A O 1
ATOM 1479 N N . PRO A 1 193 ? 14.375 29.049 -16.194 1.00 38.31 193 PRO A N 1
ATOM 1480 C CA . PRO A 1 193 ? 14.159 29.676 -17.486 1.00 38.31 193 PRO A CA 1
ATOM 1481 C C . PRO A 1 193 ? 15.411 30.475 -17.855 1.00 38.31 193 PRO A C 1
ATOM 1483 O O . PRO A 1 193 ? 15.909 31.259 -17.048 1.00 38.31 193 PRO A O 1
ATOM 1486 N N . ASN A 1 194 ? 15.914 30.247 -19.068 1.00 40.84 194 ASN A N 1
ATOM 1487 C CA . ASN A 1 194 ? 16.896 31.128 -19.685 1.00 40.84 194 ASN A CA 1
ATOM 1488 C C . ASN A 1 194 ? 16.280 32.525 -19.802 1.00 40.84 194 ASN A C 1
ATOM 1490 O O . ASN A 1 194 ? 15.216 32.667 -20.408 1.00 40.84 194 ASN A O 1
ATOM 1494 N N . ASN A 1 195 ? 16.969 33.517 -19.250 1.00 41.59 195 ASN A N 1
ATOM 1495 C CA . ASN A 1 195 ? 16.876 34.907 -19.664 1.00 41.59 195 ASN A CA 1
ATOM 1496 C C . ASN A 1 195 ? 18.297 35.459 -19.726 1.00 41.59 195 ASN A C 1
ATOM 1498 O O . ASN A 1 195 ? 19.007 35.295 -18.707 1.00 41.59 195 ASN A O 1
#